Protein AF-0000000081625337 (afdb_homodimer)

Secondary structure (DSSP, 8-state):
--SSEEEEEETTSPPPTTBPEEEE-TTS-EEEEEEEEETTEEEEEEEEGGGTEEEEEETTEEEEESEEEEEESS-EEEEEEETT---TTBPEEEE-TTS-EEEEEEEEETTEEEEEEEEGGGTEEEEEETTEEEEESEEEEEEE-/--SSEEEEEETTSPPPTTBPEEEE-TTS-EEEEEEEEETTEEEEEEEEGGGTEEEEEETTEEEEESEEEEEESS-EEEEEEETT---TTBPEEEE-TTS-EEEEEEEEETTEEEEEEEEGGGTEEEEEETTEEEEESEEEEEEE-

Solvent-accessible surface area (backbone atoms only — not comparable to full-atom values): 14667 Å² total; per-residue (Å²): 125,73,85,56,47,75,44,80,46,45,50,77,52,85,76,66,90,53,48,41,75,55,38,28,38,69,87,63,47,59,23,29,38,24,24,30,75,54,95,70,22,35,34,17,16,31,28,26,69,92,71,40,33,26,37,28,53,56,95,62,24,40,43,83,36,51,57,36,28,35,37,26,65,71,58,69,40,76,40,84,39,46,56,28,57,73,67,94,52,44,46,77,33,30,27,42,69,88,65,50,69,22,26,35,23,31,45,79,55,91,64,20,31,44,36,15,30,26,35,46,93,77,29,22,33,35,27,44,54,94,66,23,41,47,77,36,48,60,36,28,34,40,22,61,102,125,73,83,58,46,76,42,80,46,45,51,77,55,85,75,65,91,53,47,40,74,56,38,28,40,69,87,63,46,59,24,28,38,23,24,29,76,55,95,71,20,35,34,17,17,31,28,27,68,94,72,41,34,25,34,28,54,58,93,62,23,39,44,82,35,50,57,35,29,36,38,26,63,72,56,68,41,76,39,84,38,45,56,28,55,74,66,94,51,45,46,80,31,30,26,43,70,89,64,50,68,21,26,36,23,33,42,77,54,91,64,21,31,44,36,16,30,24,35,43,93,77,28,23,33,36,27,46,53,94,65,25,41,47,78,35,47,59,36,29,33,41,20,61,102

Sequence (290 aa):
MPAYRWIHRSAGLSIPETAVVGGRDIDGSTIYVGKAYHEGDILPAKVIPDKNVAYVCYNGEEHAKSDFEVLCQSEYVWEFCSNGSIPADAVAGGETRDGETLYIGRVLHNGSQTIGKVQPSHGCLYIPFDGEELSFKDYEVLAIRMPAYRWIHRSAGLSIPETAVVGGRDIDGSTIYVGKAYHEGDILPAKVIPDKNVAYVCYNGEEHAKSDFEVLCQSEYVWEFCSNGSIPADAVAGGETRDGETLYIGRVLHNGSQTIGKVQPSHGCLYIPFDGEELSFKDYEVLAIR

pLDDT: mean 96.22, std 6.84, range [40.38, 98.94]

Structure (mmCIF, N/CA/C/O backbone):
data_AF-0000000081625337-model_v1
#
loop_
_entity.id
_entity.type
_entity.pdbx_description
1 polymer Natterin-3-like
#
loop_
_atom_site.group_PDB
_atom_site.id
_atom_site.type_symbol
_atom_site.label_atom_id
_atom_site.label_alt_id
_atom_site.label_comp_id
_atom_site.label_asym_id
_atom_site.label_entity_id
_atom_site.label_seq_id
_atom_site.pdbx_PDB_ins_code
_atom_site.Cartn_x
_atom_site.Cartn_y
_atom_site.Cartn_z
_atom_site.occupancy
_atom_site.B_iso_or_equiv
_atom_site.auth_seq_id
_atom_site.auth_comp_id
_atom_site.auth_asym_id
_atom_site.auth_atom_id
_atom_site.pdbx_PDB_model_num
ATOM 1 N N . MET A 1 1 ? -15.75 -7.816 -23.031 1 40.38 1 MET A N 1
ATOM 2 C CA . MET A 1 1 ? -14.453 -8.445 -22.797 1 40.38 1 MET A CA 1
ATOM 3 C C . MET A 1 1 ? -13.719 -7.77 -21.656 1 40.38 1 MET A C 1
ATOM 5 O O . MET A 1 1 ? -13.875 -6.57 -21.422 1 40.38 1 MET A O 1
ATOM 9 N N . PRO A 1 2 ? -13.219 -8.539 -20.781 1 59.81 2 PRO A N 1
ATOM 10 C CA . PRO A 1 2 ? -12.57 -7.801 -19.688 1 59.81 2 PRO A CA 1
ATOM 11 C C . PRO A 1 2 ? -11.516 -6.812 -20.188 1 59.81 2 PRO A C 1
ATOM 13 O O . PRO A 1 2 ? -10.898 -7.039 -21.234 1 59.81 2 PRO A O 1
ATOM 16 N N . ALA A 1 3 ? -11.539 -5.719 -19.562 1 71.69 3 ALA A N 1
ATOM 17 C CA . ALA A 1 3 ? -10.641 -4.617 -19.906 1 71.69 3 ALA A CA 1
ATOM 18 C C . ALA A 1 3 ? -9.18 -5.012 -19.672 1 71.69 3 ALA A C 1
ATOM 20 O O . ALA A 1 3 ? -8.266 -4.266 -20.047 1 71.69 3 ALA A O 1
ATOM 21 N N . TYR A 1 4 ? -8.961 -6.438 -19.266 1 83.56 4 TYR A N 1
ATOM 22 C CA . TYR A 1 4 ? -7.59 -6.879 -19.047 1 83.56 4 TYR A CA 1
ATOM 23 C C . TYR A 1 4 ? -7.379 -8.289 -19.578 1 83.56 4 TYR A C 1
ATOM 25 O O . TYR A 1 4 ? -8.344 -9 -19.875 1 83.56 4 TYR A O 1
ATOM 33 N N . ARG A 1 5 ? -6.082 -8.617 -19.781 1 91.25 5 ARG A N 1
ATOM 34 C CA . ARG A 1 5 ? -5.738 -9.891 -20.422 1 91.25 5 ARG A CA 1
ATOM 35 C C . ARG A 1 5 ? -4.766 -10.68 -19.547 1 91.25 5 ARG A C 1
ATOM 37 O O . ARG A 1 5 ? -3.852 -10.109 -18.953 1 91.25 5 ARG A O 1
ATOM 44 N N . TRP A 1 6 ? -5.047 -12.016 -19.453 1 95.75 6 TRP A N 1
ATOM 45 C CA . TRP A 1 6 ? -4.137 -12.961 -18.812 1 95.75 6 TRP A CA 1
ATOM 46 C C . TRP A 1 6 ? -3.334 -13.727 -19.859 1 95.75 6 TRP A C 1
ATOM 48 O O . TRP A 1 6 ? -3.9 -14.258 -20.812 1 95.75 6 TRP A O 1
ATOM 58 N N . ILE A 1 7 ? -2.062 -13.797 -19.672 1 95.88 7 ILE A N 1
ATOM 59 C CA . ILE A 1 7 ? -1.188 -14.469 -20.625 1 95.88 7 ILE A CA 1
ATOM 60 C C . ILE A 1 7 ? -0.501 -15.656 -19.938 1 95.88 7 ILE A C 1
ATOM 62 O O . ILE A 1 7 ? 0.147 -15.492 -18.906 1 95.88 7 ILE A O 1
ATOM 66 N N . HIS A 1 8 ? -0.65 -16.781 -20.547 1 96.44 8 HIS A N 1
ATOM 67 C CA . HIS A 1 8 ? -0.013 -17.984 -20 1 96.44 8 HIS A CA 1
ATOM 68 C C . HIS A 1 8 ? 1.505 -17.906 -20.125 1 96.44 8 HIS A C 1
ATOM 70 O O . HIS A 1 8 ? 2.027 -17.469 -21.156 1 96.44 8 HIS A O 1
ATOM 76 N N . ARG A 1 9 ? 2.164 -18.328 -19.031 1 94.44 9 ARG A N 1
ATOM 77 C CA . ARG A 1 9 ? 3.621 -18.391 -19 1 94.44 9 ARG A CA 1
ATOM 78 C C . ARG A 1 9 ? 4.094 -19.594 -18.188 1 94.44 9 ARG A C 1
ATOM 80 O O . ARG A 1 9 ? 3.346 -20.109 -17.359 1 94.44 9 ARG A O 1
ATOM 87 N N . SER A 1 10 ? 5.289 -19.938 -18.531 1 94.44 10 SER A N 1
ATOM 88 C CA . SER A 1 10 ? 5.98 -20.938 -17.719 1 94.44 10 SER A CA 1
ATOM 89 C C . SER A 1 10 ? 7.25 -20.359 -17.094 1 94.44 10 SER A C 1
ATOM 91 O O . SER A 1 10 ? 7.871 -19.469 -17.656 1 94.44 10 SER A O 1
ATOM 93 N N . ALA A 1 11 ? 7.605 -21.031 -15.953 1 91.31 11 ALA A N 1
ATOM 94 C CA . ALA A 1 11 ? 8.836 -20.594 -15.289 1 91.31 11 ALA A CA 1
ATOM 95 C C . ALA A 1 11 ? 10.023 -20.656 -16.234 1 91.31 11 ALA A C 1
ATOM 97 O O . ALA A 1 11 ? 10.156 -21.609 -17.016 1 91.31 11 ALA A O 1
ATOM 98 N N . GLY A 1 12 ? 10.852 -19.641 -16.219 1 90.31 12 GLY A N 1
ATOM 99 C CA . GLY A 1 12 ? 12.031 -19.609 -17.062 1 90.31 12 GLY A CA 1
ATOM 100 C C . GLY A 1 12 ? 11.836 -18.797 -18.328 1 90.31 12 GLY A C 1
ATOM 101 O O . GLY A 1 12 ? 12.805 -18.422 -18.984 1 90.31 12 GLY A O 1
ATOM 102 N N . LEU A 1 13 ? 10.625 -18.641 -18.672 1 91.88 13 LEU A N 1
ATOM 103 C CA . LEU A 1 13 ? 10.352 -17.812 -19.828 1 91.88 13 LEU A CA 1
ATOM 104 C C . LEU A 1 13 ? 10.234 -16.344 -19.453 1 91.88 13 LEU A C 1
ATOM 106 O O . LEU A 1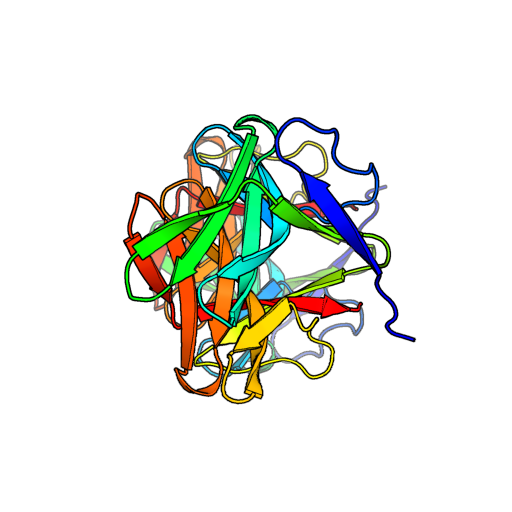 13 ? 9.898 -16.031 -18.297 1 91.88 13 LEU A O 1
ATOM 110 N N . SER A 1 14 ? 10.453 -15.57 -20.406 1 94.25 14 SER A N 1
ATOM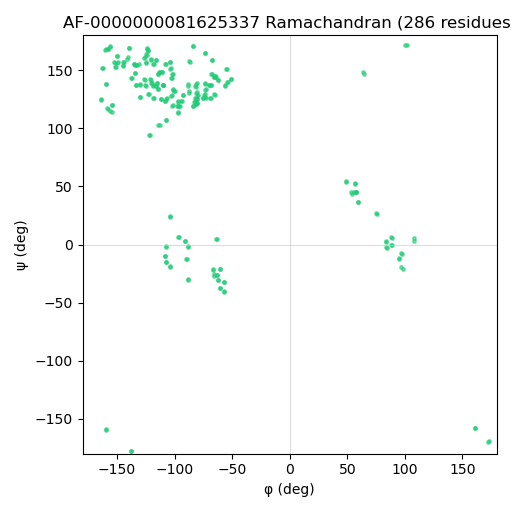 111 C CA . SER A 1 14 ? 10.391 -14.133 -20.172 1 94.25 14 SER A CA 1
ATOM 112 C C . SER A 1 14 ? 8.969 -13.68 -19.859 1 94.25 14 SER A C 1
ATOM 114 O O . SER A 1 14 ? 8.008 -14.234 -20.391 1 94.25 14 SER A O 1
ATOM 116 N N . ILE A 1 15 ? 8.883 -12.695 -19.031 1 96.12 15 ILE A N 1
ATOM 117 C CA . ILE A 1 15 ? 7.609 -12.062 -18.703 1 96.12 15 ILE A CA 1
ATOM 118 C C . ILE A 1 15 ? 7.32 -10.938 -19.703 1 96.12 15 ILE A C 1
ATOM 120 O O . ILE A 1 15 ? 8.211 -10.164 -20.047 1 96.12 15 ILE A O 1
ATOM 124 N N . PRO A 1 16 ? 6.047 -10.836 -20.156 1 95.12 16 PRO A N 1
ATOM 125 C CA . PRO A 1 16 ? 5.715 -9.734 -21.062 1 95.12 16 PRO A CA 1
ATOM 126 C C . PRO A 1 16 ? 6.066 -8.367 -20.469 1 95.12 16 PRO A C 1
ATOM 128 O O . PRO A 1 16 ? 5.926 -8.156 -19.266 1 95.12 16 PRO A O 1
ATOM 131 N N . GLU A 1 17 ? 6.367 -7.422 -21.328 1 93.38 17 GLU A N 1
ATOM 132 C CA . GLU A 1 17 ? 6.727 -6.074 -20.891 1 93.38 17 GLU A CA 1
ATOM 133 C C . GLU A 1 17 ? 5.543 -5.367 -20.25 1 93.38 17 GLU A C 1
ATOM 135 O O . GLU A 1 17 ? 5.723 -4.461 -19.422 1 93.38 17 GLU A O 1
ATOM 140 N N . THR A 1 18 ? 4.336 -5.832 -20.547 1 94.25 18 THR A N 1
ATOM 141 C CA . THR A 1 18 ? 3.133 -5.16 -20.078 1 94.25 18 THR A CA 1
ATOM 142 C C . THR A 1 18 ? 2.607 -5.824 -18.812 1 94.25 18 THR A C 1
ATOM 144 O O . THR A 1 18 ? 1.517 -5.5 -18.328 1 94.25 18 THR A O 1
ATOM 147 N N . ALA A 1 19 ? 3.332 -6.754 -18.266 1 96.81 19 ALA A N 1
ATOM 148 C CA . ALA A 1 19 ? 2.891 -7.449 -17.062 1 96.81 19 ALA A CA 1
ATOM 149 C C . ALA A 1 19 ? 2.746 -6.484 -15.891 1 96.81 19 ALA A C 1
ATOM 151 O O . ALA A 1 19 ? 3.572 -5.586 -15.711 1 96.81 19 ALA A O 1
ATOM 152 N N . VAL A 1 20 ? 1.764 -6.668 -15.086 1 96.81 20 VAL A N 1
ATOM 153 C CA . VAL A 1 20 ? 1.447 -5.785 -13.969 1 96.81 20 VAL A CA 1
ATOM 154 C C . VAL A 1 20 ? 2.352 -6.109 -12.781 1 96.81 20 VAL A C 1
ATOM 156 O O . VAL A 1 20 ? 2.396 -7.254 -12.32 1 96.81 20 VAL A O 1
ATOM 159 N N . VAL A 1 21 ? 3.051 -5.078 -12.297 1 96.94 21 VAL A N 1
ATOM 160 C CA . VAL A 1 21 ? 3.885 -5.215 -11.109 1 96.94 21 VAL A CA 1
ATOM 161 C C . VAL A 1 21 ? 3.018 -5.129 -9.859 1 96.94 21 VAL A C 1
ATOM 163 O O . VAL A 1 21 ? 2.201 -4.215 -9.719 1 96.94 21 VAL A O 1
ATOM 166 N N . GLY A 1 22 ? 3.205 -6.102 -8.938 1 98.06 22 GLY A N 1
ATOM 167 C CA . GLY A 1 22 ? 2.426 -6.125 -7.711 1 98.06 22 GLY A CA 1
ATOM 168 C C . GLY A 1 22 ? 3.23 -5.734 -6.488 1 98.06 22 GLY A C 1
ATOM 169 O O . GLY A 1 22 ? 2.664 -5.449 -5.43 1 98.06 22 GLY A O 1
ATOM 170 N N . GLY A 1 23 ? 4.508 -5.73 -6.59 1 98 23 GLY A N 1
ATOM 171 C CA . GLY A 1 23 ? 5.355 -5.398 -5.457 1 98 23 GLY A CA 1
ATOM 172 C C . GLY A 1 23 ? 6.785 -5.875 -5.621 1 98 23 GLY A C 1
ATOM 173 O O . GLY A 1 23 ? 7.27 -6.035 -6.742 1 98 23 GLY A O 1
ATOM 174 N N . ARG A 1 24 ? 7.492 -6.027 -4.48 1 98.25 24 ARG A N 1
ATOM 175 C CA . ARG A 1 24 ? 8.883 -6.457 -4.414 1 98.25 24 ARG A CA 1
ATOM 176 C C . ARG A 1 24 ? 9.102 -7.457 -3.285 1 98.25 24 ARG A C 1
ATOM 178 O O . ARG A 1 24 ? 8.516 -7.32 -2.209 1 98.25 24 ARG A O 1
ATOM 185 N N . ASP A 1 25 ? 9.93 -8.375 -3.551 1 98 25 ASP A N 1
ATOM 186 C CA . ASP A 1 25 ? 10.305 -9.367 -2.541 1 98 25 ASP A CA 1
ATOM 187 C C . ASP A 1 25 ? 11.422 -8.844 -1.646 1 98 25 ASP A C 1
ATOM 189 O O . ASP A 1 25 ? 11.992 -7.777 -1.911 1 98 25 ASP A O 1
ATOM 193 N N . ILE A 1 26 ? 11.688 -9.578 -0.607 1 96.56 26 ILE A N 1
ATOM 194 C CA . ILE A 1 26 ? 12.656 -9.203 0.421 1 96.56 26 ILE A CA 1
ATOM 195 C C . ILE A 1 26 ? 14.016 -8.961 -0.216 1 96.56 26 ILE A C 1
ATOM 197 O O . ILE A 1 26 ? 14.758 -8.062 0.198 1 96.56 26 ILE A O 1
ATOM 201 N N . ASP A 1 27 ? 14.344 -9.688 -1.286 1 96.44 27 ASP A N 1
ATOM 202 C CA . ASP A 1 27 ? 15.664 -9.586 -1.902 1 96.44 27 ASP A CA 1
ATOM 203 C C . ASP A 1 27 ? 15.672 -8.531 -3.008 1 96.44 27 ASP A C 1
ATOM 205 O O . ASP A 1 27 ? 16.656 -8.398 -3.742 1 96.44 27 ASP A O 1
ATOM 209 N N . GLY A 1 28 ? 14.594 -7.895 -3.164 1 96.12 28 GLY A N 1
ATOM 210 C CA . GLY A 1 28 ? 14.523 -6.824 -4.141 1 96.12 28 GLY A CA 1
ATOM 211 C C . GLY A 1 28 ? 13.922 -7.262 -5.465 1 96.12 28 GLY A C 1
ATOM 212 O O . GLY A 1 28 ? 13.625 -6.43 -6.324 1 96.12 28 GLY A O 1
ATOM 213 N N . SER A 1 29 ? 13.68 -8.562 -5.652 1 97.94 29 SER A N 1
ATOM 214 C CA . SER A 1 29 ? 13.109 -9.047 -6.902 1 97.94 29 SER A CA 1
ATOM 215 C C . SER A 1 29 ? 11.695 -8.516 -7.105 1 97.94 29 SER A C 1
ATOM 217 O O . SER A 1 29 ? 10.922 -8.406 -6.152 1 97.94 29 SER A O 1
ATOM 219 N N . THR A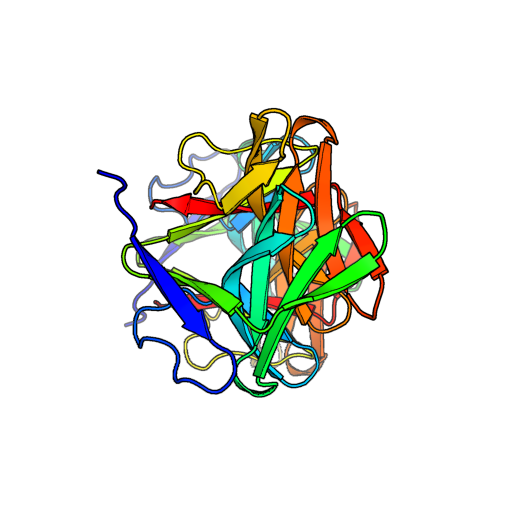 1 30 ? 11.406 -8.242 -8.352 1 97.69 30 THR A N 1
ATOM 220 C CA . THR A 1 30 ? 10.07 -7.762 -8.68 1 97.69 30 THR A CA 1
ATOM 221 C C . THR A 1 30 ? 9.047 -8.898 -8.594 1 97.69 30 THR A C 1
ATOM 223 O O . THR A 1 30 ? 9.312 -10.016 -9.031 1 97.69 30 THR A O 1
ATOM 226 N N . ILE A 1 31 ? 7.922 -8.578 -8.055 1 98.5 31 ILE A N 1
ATOM 227 C CA . ILE A 1 31 ? 6.793 -9.5 -8.016 1 98.5 31 ILE A CA 1
ATOM 228 C C . ILE A 1 31 ? 5.723 -9.047 -9 1 98.5 31 ILE A C 1
ATOM 230 O O . ILE A 1 31 ? 5.266 -7.902 -8.953 1 98.5 31 ILE A O 1
ATOM 234 N N . TYR A 1 32 ? 5.352 -9.922 -9.852 1 98.44 32 TYR A N 1
ATOM 235 C CA . TYR A 1 32 ? 4.281 -9.648 -10.805 1 98.44 32 TYR A CA 1
ATOM 236 C C . TYR A 1 32 ? 2.988 -10.344 -10.398 1 98.44 32 TYR A C 1
ATOM 238 O O . TYR A 1 32 ? 3.018 -11.359 -9.695 1 98.44 32 TYR A O 1
ATOM 246 N N . VAL A 1 33 ? 1.879 -9.805 -10.883 1 98.62 33 VAL A N 1
ATOM 247 C CA . VAL A 1 33 ? 0.556 -10.352 -10.602 1 98.62 33 VAL A CA 1
ATOM 248 C C . VAL A 1 33 ? 0.277 -11.531 -11.531 1 98.62 33 VAL A C 1
ATOM 250 O O . VAL A 1 33 ? 0.269 -11.383 -12.758 1 98.62 33 VAL A O 1
ATOM 253 N N . GLY A 1 34 ? 0.034 -12.656 -10.914 1 98.69 34 GLY A N 1
ATOM 254 C CA . GLY A 1 34 ? -0.311 -13.844 -11.688 1 98.69 34 GLY A CA 1
ATOM 255 C C . GLY A 1 34 ? -1.438 -14.648 -11.078 1 98.69 34 GLY A C 1
ATOM 256 O O . GLY A 1 34 ? -2.031 -14.234 -10.078 1 98.69 34 GLY A O 1
ATOM 257 N N . LYS A 1 35 ? -1.751 -15.727 -11.688 1 98.75 35 LYS A N 1
ATOM 258 C CA . LYS A 1 35 ? -2.637 -16.766 -11.156 1 98.75 35 LYS A CA 1
ATOM 259 C C . LYS A 1 35 ? -2.184 -18.156 -11.594 1 98.75 35 LYS A C 1
ATOM 261 O O . LYS A 1 35 ? -1.498 -18.297 -12.609 1 98.75 35 LYS A O 1
ATOM 266 N N . ALA A 1 36 ? -2.516 -19.094 -10.828 1 98.88 36 ALA A N 1
ATOM 267 C CA . ALA A 1 36 ? -2.104 -20.453 -11.117 1 98.88 36 ALA A CA 1
ATOM 268 C C . ALA A 1 36 ? -3.094 -21.469 -10.547 1 98.88 36 ALA A C 1
ATOM 270 O O . ALA A 1 36 ? -3.818 -21.156 -9.594 1 98.88 36 ALA A O 1
ATOM 271 N N . TYR A 1 37 ? -3.039 -22.578 -11.172 1 98.69 37 TYR A N 1
ATOM 272 C CA . TYR A 1 37 ? -3.885 -23.688 -10.766 1 98.69 37 TYR A CA 1
ATOM 273 C C . TYR A 1 37 ? -3.285 -24.422 -9.57 1 98.69 37 TYR A C 1
ATOM 275 O O . TYR A 1 37 ? -2.074 -24.641 -9.508 1 98.69 37 TYR A O 1
ATOM 283 N N . HIS A 1 38 ? -4.18 -24.797 -8.602 1 98.81 38 HIS A N 1
ATOM 284 C CA . HIS A 1 38 ? -3.766 -25.672 -7.504 1 98.81 38 HIS A CA 1
ATOM 285 C C . HIS A 1 38 ? -4.953 -26.422 -6.918 1 98.81 38 HIS A C 1
ATOM 287 O O . HIS A 1 38 ? -5.898 -25.812 -6.414 1 98.81 38 HIS A O 1
ATOM 293 N N . GLU A 1 39 ? -4.969 -27.672 -7.039 1 98.25 39 GLU A N 1
ATOM 294 C CA . GLU A 1 39 ? -5.922 -28.562 -6.402 1 98.25 39 GLU A CA 1
ATOM 295 C C . GLU A 1 39 ? -7.359 -28.156 -6.703 1 98.25 39 GLU A C 1
ATOM 297 O O . GLU A 1 39 ? -8.195 -28.078 -5.797 1 98.25 39 GLU A O 1
ATOM 302 N N . GLY A 1 40 ? -7.648 -27.828 -7.922 1 98.25 40 GLY A N 1
ATOM 303 C CA . GLY A 1 40 ? -9.008 -27.547 -8.359 1 98.25 40 GLY A CA 1
ATOM 304 C C . GLY A 1 40 ? -9.344 -26.062 -8.336 1 98.25 40 GLY A C 1
ATOM 305 O O . GLY A 1 40 ? -10.383 -25.641 -8.859 1 98.25 40 GLY A O 1
ATOM 306 N N . ASP A 1 41 ? -8.492 -25.312 -7.711 1 98.75 41 ASP A N 1
ATOM 307 C CA . ASP A 1 41 ? -8.711 -23.875 -7.645 1 98.75 41 ASP A CA 1
ATOM 308 C C . ASP A 1 41 ? -7.805 -23.141 -8.625 1 98.75 41 ASP A C 1
ATOM 310 O O . ASP A 1 41 ? -6.758 -23.656 -9.023 1 98.75 41 ASP A O 1
ATOM 314 N N . ILE A 1 42 ? -8.25 -22.031 -9.07 1 98.81 42 ILE A N 1
ATOM 315 C CA . ILE A 1 42 ? -7.391 -21.031 -9.664 1 98.81 42 ILE A CA 1
ATOM 316 C C . ILE A 1 42 ? -7.125 -19.906 -8.656 1 98.81 42 ILE A C 1
ATOM 318 O O . ILE A 1 42 ? -8.062 -19.297 -8.141 1 98.81 42 ILE A O 1
ATOM 322 N N . LEU A 1 43 ? -5.832 -19.75 -8.352 1 98.94 43 LEU A N 1
ATOM 323 C CA . LEU A 1 43 ? -5.473 -18.875 -7.242 1 98.94 43 LEU A CA 1
ATOM 324 C C . LEU A 1 43 ? -4.59 -17.719 -7.719 1 98.94 43 LEU A C 1
ATOM 326 O O . LEU A 1 43 ? -3.701 -17.922 -8.547 1 98.94 43 LEU A O 1
ATOM 330 N N . PRO A 1 44 ? -4.848 -16.516 -7.199 1 98.88 44 PRO A N 1
ATOM 331 C CA . PRO A 1 44 ? -3.818 -15.484 -7.379 1 98.88 44 PRO A CA 1
ATOM 332 C C . PRO A 1 44 ? -2.43 -15.961 -6.953 1 98.88 44 PRO A C 1
ATOM 334 O O . PRO A 1 44 ? -2.297 -16.672 -5.957 1 98.88 44 PRO A O 1
ATOM 337 N N . ALA A 1 45 ? -1.46 -15.531 -7.711 1 98.81 45 ALA A N 1
ATOM 338 C CA . ALA A 1 45 ? -0.083 -15.969 -7.496 1 98.81 45 ALA A CA 1
ATOM 339 C C . ALA A 1 45 ? 0.88 -14.789 -7.52 1 98.81 45 ALA A C 1
ATOM 341 O O . ALA A 1 45 ? 0.711 -13.859 -8.312 1 98.81 45 ALA A O 1
ATOM 342 N N . LYS A 1 46 ? 1.852 -14.758 -6.598 1 98.62 46 LYS A N 1
ATOM 343 C CA . LYS A 1 46 ? 2.965 -13.852 -6.84 1 98.62 46 LYS A CA 1
ATOM 344 C C . LYS A 1 46 ? 4.016 -14.492 -7.742 1 98.62 46 LYS A C 1
ATOM 346 O O . LYS A 1 46 ? 4.57 -15.539 -7.41 1 98.62 46 LYS A O 1
ATOM 351 N N . VAL A 1 47 ? 4.246 -13.883 -8.883 1 98.5 47 VAL A N 1
ATOM 352 C CA . VAL A 1 47 ? 5.191 -14.375 -9.883 1 98.5 47 VAL A CA 1
ATOM 353 C C . VAL A 1 47 ? 6.527 -13.656 -9.734 1 98.5 47 VAL A C 1
ATOM 355 O O . VAL A 1 47 ? 6.582 -12.422 -9.742 1 98.5 47 VAL A O 1
ATOM 358 N N . ILE A 1 48 ? 7.582 -14.461 -9.531 1 98.38 48 ILE A N 1
ATOM 359 C CA . ILE A 1 48 ? 8.922 -13.906 -9.359 1 98.38 48 ILE A CA 1
ATOM 360 C C . ILE A 1 48 ? 9.852 -14.477 -10.43 1 98.38 48 ILE A C 1
ATOM 362 O O . ILE A 1 48 ? 10.508 -15.5 -10.211 1 98.38 48 ILE A O 1
ATOM 366 N N . PRO A 1 49 ? 9.969 -13.758 -11.477 1 97.69 49 PRO A N 1
ATOM 367 C CA . PRO A 1 49 ? 10.758 -14.281 -12.602 1 97.69 49 PRO A CA 1
ATOM 368 C C . PRO A 1 49 ? 12.211 -14.547 -12.227 1 97.69 49 PRO A C 1
ATOM 370 O O . PRO A 1 49 ? 12.797 -15.547 -12.664 1 97.69 49 PRO A O 1
ATOM 373 N N . ASP A 1 50 ? 12.789 -13.727 -11.414 1 97.12 50 ASP A N 1
ATOM 374 C CA . ASP A 1 50 ? 14.188 -13.883 -11.016 1 97.12 50 ASP A CA 1
ATOM 375 C C . ASP A 1 50 ? 14.406 -15.219 -10.312 1 97.12 50 ASP A C 1
ATOM 377 O O . ASP A 1 50 ? 15.539 -15.711 -10.234 1 97.12 50 ASP A O 1
ATOM 381 N N . LYS A 1 51 ? 13.367 -15.797 -9.797 1 96.62 51 LYS A N 1
ATOM 382 C CA . LYS A 1 51 ? 13.445 -17.078 -9.094 1 96.62 51 LYS A CA 1
ATOM 383 C C . LYS A 1 51 ? 12.844 -18.203 -9.922 1 96.62 51 LYS A C 1
ATOM 385 O O . LYS A 1 51 ? 12.742 -19.344 -9.453 1 96.62 51 LYS A O 1
ATOM 390 N N . ASN A 1 52 ? 12.359 -17.875 -11.016 1 96.44 52 ASN A N 1
ATOM 391 C CA . ASN A 1 52 ? 11.734 -18.844 -11.914 1 96.44 52 ASN A CA 1
ATOM 392 C C . ASN A 1 52 ? 10.602 -19.594 -11.227 1 96.44 52 ASN A C 1
ATOM 394 O O . ASN A 1 52 ? 10.555 -20.828 -11.266 1 96.44 52 ASN A O 1
ATOM 398 N N . VAL A 1 53 ? 9.703 -18.797 -10.656 1 97.81 53 VAL A N 1
ATOM 399 C CA . VAL A 1 53 ? 8.656 -19.484 -9.898 1 97.81 53 VAL A CA 1
ATOM 400 C C . VAL A 1 53 ? 7.48 -18.547 -9.672 1 97.81 53 VAL A C 1
ATOM 402 O O . VAL A 1 53 ? 7.648 -17.312 -9.664 1 97.81 53 VAL A O 1
ATOM 405 N N . ALA A 1 54 ? 6.316 -19.094 -9.547 1 98.56 54 ALA A N 1
ATOM 406 C CA . ALA A 1 54 ? 5.164 -18.438 -8.93 1 98.56 54 ALA A CA 1
ATOM 407 C C . ALA A 1 54 ? 4.754 -19.141 -7.641 1 98.56 54 ALA A C 1
ATOM 409 O O . ALA A 1 54 ? 4.867 -20.359 -7.535 1 98.56 54 ALA A O 1
ATOM 410 N N . TYR A 1 55 ? 4.27 -18.375 -6.68 1 98.81 55 TYR A N 1
ATOM 411 C CA . TYR A 1 55 ? 3.787 -18.953 -5.434 1 98.81 55 TYR A CA 1
ATOM 412 C C . TYR A 1 55 ? 2.307 -18.656 -5.227 1 98.81 55 TYR A C 1
ATOM 414 O O . TYR A 1 55 ? 1.861 -17.531 -5.438 1 98.81 55 TYR A O 1
ATOM 422 N N . VAL A 1 56 ? 1.584 -19.641 -4.805 1 98.81 56 VAL A N 1
ATOM 423 C CA . VAL A 1 56 ? 0.209 -19.469 -4.348 1 98.81 56 VAL A CA 1
ATOM 424 C C . VAL A 1 56 ? 0.084 -19.922 -2.896 1 98.81 56 VAL A C 1
ATOM 426 O O . VAL A 1 56 ? 0.926 -20.688 -2.404 1 98.81 56 VAL A O 1
ATOM 429 N N . CYS A 1 57 ? -0.944 -19.453 -2.234 1 98.19 57 CYS A N 1
ATOM 430 C CA . CYS A 1 57 ? -1.23 -19.922 -0.884 1 98.19 57 CYS A CA 1
ATOM 431 C C . CYS A 1 57 ? -2.494 -20.781 -0.861 1 98.19 57 CYS A C 1
ATOM 433 O O . CYS A 1 57 ? -3.49 -20.438 -1.501 1 98.19 57 CYS A O 1
ATOM 435 N N . TYR A 1 58 ? -2.434 -21.828 -0.163 1 98.25 58 TYR A N 1
ATOM 436 C CA . TYR A 1 58 ? -3.51 -22.812 -0.093 1 98.25 58 TYR A CA 1
ATOM 437 C C . TYR A 1 58 ? -3.33 -23.734 1.108 1 98.25 58 TYR A C 1
ATOM 439 O O . TYR A 1 58 ? -2.25 -24.281 1.313 1 98.25 58 TYR A O 1
ATOM 447 N N . ASN A 1 59 ? -4.375 -23.766 1.892 1 97.62 59 ASN A N 1
ATOM 448 C CA . ASN A 1 59 ? -4.418 -24.688 3.023 1 97.62 59 ASN A CA 1
ATOM 449 C C . ASN A 1 59 ? -3.238 -24.469 3.967 1 97.62 59 ASN A C 1
ATOM 451 O O . ASN A 1 59 ? -2.574 -25.422 4.367 1 97.62 59 ASN A O 1
ATOM 455 N N . GLY A 1 60 ? -2.963 -23.281 4.262 1 98 60 GLY A N 1
ATOM 456 C CA . GLY A 1 60 ? -2.012 -22.922 5.301 1 98 60 GLY A CA 1
ATOM 457 C C . GLY A 1 60 ? -0.573 -22.922 4.816 1 98 60 GLY A C 1
ATOM 458 O O . GLY A 1 60 ? 0.346 -22.641 5.59 1 98 60 GLY A O 1
ATOM 459 N N . GLU A 1 61 ? -0.373 -23.219 3.459 1 98.19 61 GLU A N 1
ATOM 460 C CA . GLU A 1 61 ? 0.992 -23.359 2.965 1 98.19 61 GLU A CA 1
ATOM 461 C C . GLU A 1 61 ? 1.208 -22.547 1.692 1 98.19 61 GLU A C 1
ATOM 463 O O . GLU A 1 61 ? 0.251 -22.219 0.989 1 98.19 61 GLU A O 1
ATOM 468 N N . GLU A 1 62 ? 2.391 -22.219 1.485 1 98.06 62 GLU A N 1
ATOM 469 C CA . GLU A 1 62 ? 2.85 -21.672 0.216 1 98.06 62 GLU A CA 1
ATOM 470 C C . GLU A 1 62 ? 3.246 -22.781 -0.759 1 98.06 62 GLU A C 1
ATOM 472 O O . GLU A 1 62 ? 4 -23.688 -0.404 1 98.06 62 GLU A O 1
ATOM 477 N N . HIS A 1 63 ? 2.756 -22.719 -2.059 1 98.56 63 HIS A N 1
ATOM 478 C CA . HIS A 1 63 ? 3.025 -23.734 -3.078 1 98.56 63 HIS A CA 1
ATOM 479 C C . HIS A 1 63 ? 3.678 -23.109 -4.309 1 98.56 63 HIS A C 1
ATOM 481 O O . HIS A 1 63 ? 3.148 -22.156 -4.879 1 98.56 63 HIS A O 1
ATOM 487 N N . ALA A 1 64 ? 4.73 -23.703 -4.695 1 98.56 64 ALA A N 1
ATOM 488 C CA . ALA A 1 64 ? 5.434 -23.266 -5.895 1 98.56 64 ALA A CA 1
ATOM 489 C C . ALA A 1 64 ? 4.781 -23.812 -7.156 1 98.56 64 ALA A C 1
ATOM 491 O O . ALA A 1 64 ? 4.387 -24.984 -7.191 1 98.56 64 ALA A O 1
ATOM 492 N N . LYS A 1 65 ? 4.629 -22.938 -8.164 1 98.62 65 LYS A N 1
ATOM 493 C CA . LYS A 1 65 ? 4.07 -23.297 -9.469 1 98.62 65 LYS A CA 1
ATOM 494 C C . LYS A 1 65 ? 5.02 -22.906 -10.594 1 98.62 65 LYS A C 1
ATOM 496 O O . LYS A 1 65 ? 5.637 -21.828 -10.555 1 98.62 65 LYS A O 1
ATOM 501 N N . SER A 1 66 ? 5.125 -23.734 -11.617 1 98.12 66 SER A N 1
ATOM 502 C CA . SER A 1 66 ? 5.957 -23.438 -12.773 1 98.12 66 SER A CA 1
ATOM 503 C C . SER A 1 66 ? 5.113 -23 -13.969 1 98.12 66 SER A C 1
ATOM 505 O O . SER A 1 66 ? 5.641 -22.469 -14.953 1 98.12 66 SER A O 1
ATOM 507 N N . ASP A 1 67 ? 3.891 -23.312 -13.898 1 98.12 67 ASP A N 1
ATOM 508 C CA . ASP A 1 67 ? 2.93 -22.875 -14.906 1 98.12 67 ASP A CA 1
ATOM 509 C C . ASP A 1 67 ? 1.937 -21.875 -14.32 1 98.12 67 ASP A C 1
ATOM 511 O O . ASP A 1 67 ? 1.322 -22.141 -13.281 1 98.12 67 ASP A O 1
ATOM 515 N N . PHE A 1 68 ? 1.837 -20.781 -14.898 1 98.62 68 PHE A N 1
ATOM 516 C CA . PHE A 1 68 ? 0.996 -19.703 -14.391 1 98.62 68 PHE A CA 1
ATOM 517 C C . PHE A 1 68 ? 0.591 -18.75 -15.516 1 98.62 68 PHE A C 1
ATOM 519 O O . PHE A 1 68 ? 0.996 -18.938 -16.656 1 98.62 68 PHE A O 1
ATOM 526 N N . GLU A 1 69 ? -0.293 -17.891 -15.234 1 98.31 69 GLU A N 1
ATOM 527 C CA . GLU A 1 69 ? -0.617 -16.75 -16.078 1 98.31 69 GLU A CA 1
ATOM 528 C C . GLU A 1 69 ? -0.223 -15.43 -15.422 1 98.31 69 GLU A C 1
ATOM 530 O O . GLU A 1 69 ? -0.216 -15.328 -14.188 1 98.31 69 GLU A O 1
ATOM 535 N N . VAL A 1 70 ? 0.144 -14.453 -16.25 1 98.06 70 VAL A N 1
ATOM 536 C CA . VAL A 1 70 ? 0.441 -13.117 -15.742 1 98.06 70 VAL A CA 1
ATOM 537 C C . VAL A 1 70 ? -0.576 -12.117 -16.281 1 98.06 70 VAL A C 1
ATOM 539 O O . VAL A 1 70 ? -0.99 -12.211 -17.438 1 98.06 70 VAL A O 1
ATOM 542 N N . LEU A 1 71 ? -1.013 -11.227 -15.445 1 97.75 71 LEU A N 1
ATOM 543 C CA . LEU A 1 71 ? -1.922 -10.156 -15.844 1 97.75 71 LEU A CA 1
ATOM 544 C C . LEU A 1 71 ? -1.188 -9.094 -16.656 1 97.75 71 LEU A C 1
ATOM 546 O O . LEU A 1 71 ? -0.102 -8.656 -16.266 1 97.75 71 LEU A O 1
ATOM 550 N N . CYS A 1 72 ? -1.732 -8.766 -17.781 1 95.25 72 CYS A N 1
ATOM 551 C CA . CYS A 1 72 ? -1.126 -7.742 -18.625 1 95.25 72 CYS A CA 1
ATOM 552 C C . CYS A 1 72 ? -2.133 -6.652 -18.969 1 95.25 72 CYS A C 1
ATOM 554 O O . CYS A 1 72 ? -3.342 -6.891 -18.969 1 95.25 72 CYS A O 1
ATOM 556 N N . GLN A 1 73 ? -1.626 -5.504 -19.375 1 75.56 73 GLN A N 1
ATOM 557 C CA . GLN A 1 73 ? -2.352 -4.438 -20.062 1 75.56 73 GLN A CA 1
ATOM 558 C C . GLN A 1 73 ? -3.436 -3.848 -19.172 1 75.56 73 GLN A C 1
ATOM 560 O O . GLN A 1 73 ? -3.785 -4.434 -18.141 1 75.56 73 GLN A O 1
ATOM 565 N N . SER A 1 74 ? -3.695 -2.547 -19.312 1 76.25 74 SER A N 1
ATOM 566 C CA . SER A 1 74 ? -4.688 -1.638 -18.75 1 76.25 74 SER A CA 1
ATOM 567 C C . SER A 1 74 ? -4.094 -0.788 -17.625 1 76.25 74 SER A C 1
ATOM 569 O O . SER A 1 74 ? -2.879 -0.799 -17.422 1 76.25 74 SER A O 1
ATOM 571 N N . GLU A 1 75 ? -4.812 0.097 -17.219 1 87.62 75 GLU A N 1
ATOM 572 C CA . GLU A 1 75 ? -4.48 0.946 -16.078 1 87.62 75 GLU A CA 1
ATOM 573 C C . GLU A 1 75 ? -5.148 0.44 -14.805 1 87.62 75 GLU A C 1
ATOM 575 O O . GLU A 1 75 ? -6.367 0.246 -14.773 1 87.62 75 GLU A O 1
ATOM 580 N N . TYR A 1 76 ? -4.312 0.101 -13.836 1 93.88 76 TYR A N 1
ATOM 581 C CA . TYR A 1 76 ? -4.805 -0.447 -12.578 1 93.88 76 TYR A CA 1
ATOM 582 C C . TYR A 1 76 ? -4.488 0.487 -11.414 1 93.88 76 TYR A C 1
ATOM 584 O O . TYR A 1 76 ? -3.648 1.382 -11.539 1 93.88 76 TYR A O 1
ATOM 592 N N . VAL A 1 77 ? -5.246 0.304 -10.367 1 94.12 77 VAL A N 1
ATOM 593 C CA . VAL A 1 77 ? -4.988 0.98 -9.102 1 94.12 77 VAL A CA 1
ATOM 594 C C . VAL A 1 77 ? -5.102 -0.018 -7.953 1 94.12 77 VAL A C 1
ATOM 596 O O . VAL A 1 77 ? -5.801 -1.025 -8.062 1 94.12 77 VAL A O 1
ATOM 599 N N . TRP A 1 78 ? -4.359 0.17 -6.949 1 97.19 78 TRP A N 1
ATOM 600 C CA . TRP A 1 78 ? -4.508 -0.559 -5.695 1 97.19 78 TRP A CA 1
ATOM 601 C C . TRP A 1 78 ? -5.371 0.223 -4.711 1 97.19 78 TRP A C 1
ATOM 603 O O . TRP A 1 78 ? -5.07 1.374 -4.387 1 97.19 78 TRP A O 1
ATOM 613 N N . GLU A 1 79 ? -6.441 -0.366 -4.238 1 97.38 79 GLU A N 1
ATOM 614 C CA . GLU A 1 79 ? -7.379 0.305 -3.344 1 97.38 79 GLU A CA 1
ATOM 615 C C . GLU A 1 79 ? -7.379 -0.34 -1.96 1 97.38 79 GLU A C 1
ATOM 617 O O . GLU A 1 79 ? -7.453 -1.565 -1.841 1 97.38 79 GLU A O 1
ATOM 622 N N . PHE A 1 80 ? -7.32 0.534 -0.951 1 98.12 80 PHE A N 1
ATOM 623 C CA . PHE A 1 80 ? -7.387 0.044 0.421 1 98.12 80 PHE A CA 1
ATOM 624 C C . PHE A 1 80 ? -8.75 -0.577 0.712 1 98.12 80 PHE A C 1
ATOM 626 O O . PHE A 1 80 ? -9.781 0.025 0.424 1 98.12 80 PHE A O 1
ATOM 633 N N . CYS A 1 81 ? -8.773 -1.799 1.251 1 98.31 81 CYS A N 1
ATOM 634 C CA . CYS A 1 81 ? -9.93 -2.557 1.7 1 98.31 81 CYS A CA 1
ATOM 635 C C . CYS A 1 81 ? -9.633 -3.295 3 1 98.31 81 CYS A C 1
ATOM 637 O O . CYS A 1 81 ? -8.492 -3.295 3.471 1 98.31 81 CYS A O 1
ATOM 639 N N . SER A 1 82 ? -10.711 -3.854 3.645 1 98.25 82 SER A N 1
ATOM 640 C CA . SER A 1 82 ? -10.539 -4.621 4.875 1 98.25 82 SER A CA 1
ATOM 641 C C . SER A 1 82 ? -11.633 -5.672 5.023 1 98.25 82 SER A C 1
ATOM 643 O O . SER A 1 82 ? -12.68 -5.582 4.379 1 98.25 82 SER A O 1
ATOM 645 N N . ASN A 1 83 ? -11.281 -6.734 5.738 1 98.25 83 ASN A N 1
ATOM 646 C CA . ASN A 1 83 ? -12.25 -7.715 6.219 1 98.25 83 ASN A CA 1
ATOM 647 C C . ASN A 1 83 ? -13.016 -8.359 5.066 1 98.25 83 ASN A C 1
ATOM 649 O O . ASN A 1 83 ? -14.234 -8.539 5.152 1 98.25 83 ASN A O 1
ATOM 653 N N . GLY A 1 84 ? -12.352 -8.578 4.012 1 98.44 84 GLY A N 1
ATOM 654 C CA . GLY A 1 84 ? -12.945 -9.297 2.893 1 98.44 84 GLY A CA 1
ATOM 655 C C . GLY A 1 84 ? -13.672 -8.383 1.921 1 98.44 84 GLY A C 1
ATOM 656 O O . GLY A 1 84 ? -14.211 -8.852 0.917 1 98.44 84 GLY A O 1
ATOM 657 N N . SER A 1 85 ? -13.703 -7.07 2.191 1 98.38 85 SER A N 1
ATOM 658 C CA . SER A 1 85 ? -14.352 -6.148 1.264 1 98.38 85 SER A CA 1
ATOM 659 C C . SER A 1 85 ? -13.609 -6.09 -0.066 1 98.38 85 SER A C 1
ATOM 661 O O . SER A 1 85 ? -12.383 -6.215 -0.104 1 98.38 85 SER A O 1
ATOM 663 N N . ILE A 1 86 ? -14.414 -5.945 -1.145 1 98.75 86 ILE A N 1
ATOM 664 C CA . ILE A 1 86 ? -13.914 -5.883 -2.514 1 98.75 86 ILE A CA 1
ATOM 665 C C . ILE A 1 86 ? -14.508 -4.672 -3.227 1 98.75 86 ILE A C 1
ATOM 667 O O . ILE A 1 86 ? -15.727 -4.469 -3.209 1 98.75 86 ILE A O 1
ATOM 671 N N . PRO A 1 87 ? -13.633 -3.836 -3.803 1 97.94 87 PRO A N 1
ATOM 672 C CA . PRO A 1 87 ? -14.211 -2.74 -4.586 1 97.94 87 PRO A CA 1
ATOM 673 C C . PRO A 1 87 ? -14.93 -3.227 -5.844 1 97.94 87 PRO A C 1
ATOM 675 O O . PRO A 1 87 ? -14.648 -4.324 -6.328 1 97.94 87 PRO A O 1
ATOM 678 N N . ALA A 1 88 ? -15.844 -2.455 -6.414 1 95.75 88 ALA A N 1
ATOM 679 C CA . ALA A 1 88 ? -16.719 -2.836 -7.523 1 95.75 88 ALA A CA 1
ATOM 680 C C . ALA A 1 88 ? -15.906 -3.158 -8.773 1 95.75 88 ALA A C 1
ATOM 682 O O . ALA A 1 88 ? -16.281 -4.043 -9.547 1 95.75 88 ALA A O 1
ATOM 683 N N . ASP A 1 89 ? -14.727 -2.51 -8.953 1 95.94 89 ASP A N 1
ATOM 684 C CA . ASP A 1 89 ? -13.953 -2.674 -10.18 1 95.94 89 ASP A CA 1
ATOM 685 C C . ASP A 1 89 ? -12.75 -3.58 -9.945 1 95.94 89 ASP A C 1
ATOM 687 O O . ASP A 1 89 ? -11.758 -3.502 -10.68 1 95.94 89 ASP A O 1
ATOM 691 N N . ALA A 1 90 ? -12.836 -4.406 -8.969 1 97.81 90 ALA A N 1
ATOM 692 C CA . ALA A 1 90 ? -11.727 -5.301 -8.633 1 97.81 90 ALA A CA 1
ATOM 693 C C . ALA A 1 90 ? -11.461 -6.293 -9.758 1 97.81 90 ALA A C 1
ATOM 695 O O . ALA A 1 90 ? -12.398 -6.746 -10.43 1 97.81 90 ALA A O 1
ATOM 696 N N . VAL A 1 91 ? -10.266 -6.617 -9.961 1 97.25 91 VAL A N 1
ATOM 697 C CA . VAL A 1 91 ? -9.867 -7.633 -10.93 1 97.25 91 VAL A CA 1
ATOM 698 C C . VAL A 1 91 ? -10.047 -9.023 -10.328 1 97.25 91 VAL A C 1
ATOM 700 O O . VAL A 1 91 ? -9.508 -9.32 -9.258 1 97.25 91 VAL A O 1
ATOM 703 N N . ALA A 1 92 ? -10.852 -9.859 -10.969 1 97.5 92 ALA A N 1
ATOM 704 C CA . ALA A 1 92 ? -10.938 -11.258 -10.555 1 97.5 92 ALA A CA 1
ATOM 705 C C . ALA A 1 92 ? -9.641 -12 -10.859 1 97.5 92 ALA A C 1
ATOM 707 O O . ALA A 1 92 ? -9.172 -12.016 -12 1 97.5 92 ALA A O 1
ATOM 708 N N . GLY A 1 93 ? -9.039 -12.664 -9.82 1 98.06 93 GLY A N 1
ATOM 709 C CA . GLY A 1 93 ? -7.746 -13.305 -9.977 1 98.06 93 GLY A CA 1
ATOM 710 C C . GLY A 1 93 ? -7.828 -14.82 -9.992 1 98.06 93 GLY A C 1
ATOM 711 O O . GLY A 1 93 ? -6.828 -15.5 -10.227 1 98.06 93 GLY A O 1
ATOM 712 N N . GLY A 1 94 ? -9 -15.344 -9.664 1 98.5 94 GLY A N 1
ATOM 713 C CA . GLY A 1 94 ? -9.188 -16.781 -9.617 1 98.5 94 GLY A CA 1
ATOM 714 C C . GLY A 1 94 ? -10.539 -17.188 -9.062 1 98.5 94 GLY A C 1
ATOM 715 O O . GLY A 1 94 ? -11.453 -16.375 -8.984 1 98.5 94 GLY A O 1
ATOM 716 N N . GLU A 1 95 ? -10.609 -18.453 -8.82 1 98.62 95 GLU A N 1
ATOM 717 C CA . GLU A 1 95 ? -11.859 -19.031 -8.344 1 98.62 95 GLU A CA 1
ATOM 718 C C . GLU A 1 95 ? -11.617 -20.375 -7.656 1 98.62 95 GLU A C 1
ATOM 720 O O . GLU A 1 95 ? -10.812 -21.172 -8.125 1 98.62 95 GLU A O 1
ATOM 725 N N . THR A 1 96 ? -12.328 -20.516 -6.562 1 98.56 96 THR A N 1
ATOM 726 C CA . THR A 1 96 ? -12.273 -21.828 -5.914 1 98.56 96 THR A CA 1
ATOM 727 C C . THR A 1 96 ? -13.078 -22.859 -6.699 1 98.56 96 THR A C 1
ATOM 729 O O . THR A 1 96 ? -13.93 -22.5 -7.512 1 98.56 96 THR A O 1
ATOM 732 N N . ARG A 1 97 ? -12.812 -24.078 -6.367 1 97.62 97 ARG A N 1
ATOM 733 C CA . ARG A 1 97 ? -13.523 -25.156 -7.035 1 97.62 97 ARG A CA 1
ATOM 734 C C . ARG A 1 97 ? -15.023 -25.094 -6.75 1 97.62 97 ARG A C 1
ATOM 736 O O . ARG A 1 97 ? -15.836 -25.5 -7.578 1 97.62 97 ARG A O 1
ATOM 743 N N . ASP A 1 98 ? -15.406 -24.531 -5.648 1 97.25 98 ASP A N 1
ATOM 744 C CA . ASP A 1 98 ? -16.812 -24.422 -5.266 1 97.25 98 ASP A CA 1
ATOM 745 C C . ASP A 1 98 ? -17.438 -23.156 -5.824 1 97.25 98 ASP A C 1
ATOM 747 O O . ASP A 1 98 ? -18.594 -22.844 -5.527 1 97.25 98 ASP A O 1
ATOM 751 N N . GLY A 1 99 ? -16.703 -22.328 -6.516 1 98.25 99 GLY A N 1
ATOM 752 C CA . GLY A 1 99 ? -17.312 -21.266 -7.309 1 98.25 99 GLY A CA 1
ATOM 753 C C . GLY A 1 99 ? -17.109 -19.891 -6.707 1 98.25 99 GLY A C 1
ATOM 754 O O . GLY A 1 99 ? -17.609 -18.891 -7.242 1 98.25 99 GLY A O 1
ATOM 755 N N . GLU A 1 100 ? -16.375 -19.797 -5.613 1 98.56 100 GLU A N 1
ATOM 756 C CA . GLU A 1 100 ? -16.156 -18.453 -5.074 1 98.56 100 GLU A CA 1
ATOM 757 C C . GLU A 1 100 ? -15.062 -17.719 -5.844 1 98.56 100 GLU A C 1
ATOM 759 O O . GLU A 1 100 ? -13.961 -18.25 -6.023 1 98.56 100 GLU A O 1
ATOM 764 N N . THR A 1 101 ? -15.398 -16.516 -6.277 1 98.75 101 THR A N 1
ATOM 765 C CA . THR A 1 101 ? -14.398 -15.695 -6.945 1 98.75 101 THR A CA 1
ATOM 766 C C . THR A 1 101 ? -13.344 -15.227 -5.953 1 98.75 101 THR A C 1
ATOM 768 O O . THR A 1 101 ? -13.664 -14.828 -4.832 1 98.75 101 THR A O 1
ATOM 771 N N . LEU A 1 102 ? -12.086 -15.273 -6.348 1 98.88 102 LEU A N 1
ATOM 772 C CA . LEU A 1 102 ? -10.945 -14.766 -5.586 1 98.88 102 LEU A CA 1
ATOM 773 C C . LEU A 1 102 ? -10.352 -13.531 -6.258 1 98.88 102 LEU A C 1
ATOM 775 O O . LEU A 1 102 ? -10.344 -13.438 -7.488 1 98.88 102 LEU A O 1
ATOM 779 N N . TYR A 1 103 ? -9.844 -12.688 -5.434 1 98.88 103 TYR A N 1
ATOM 780 C CA . TYR A 1 103 ? -9.312 -11.438 -5.957 1 98.88 103 TYR A CA 1
ATOM 781 C C . TYR A 1 103 ? -7.844 -11.266 -5.57 1 98.88 103 TYR A C 1
ATOM 783 O O . TYR A 1 103 ? -7.32 -12.016 -4.742 1 98.88 103 TYR A O 1
ATOM 791 N N . ILE A 1 104 ? -7.172 -10.305 -6.199 1 98.88 104 ILE A N 1
ATOM 792 C CA . ILE A 1 104 ? -5.746 -10.055 -6.008 1 98.88 104 ILE A CA 1
ATOM 793 C C . ILE A 1 104 ? -5.555 -8.945 -4.973 1 98.88 104 ILE A C 1
ATOM 795 O O . ILE A 1 104 ? -6.047 -7.828 -5.148 1 98.88 104 ILE A O 1
ATOM 799 N N . GLY A 1 105 ? -4.898 -9.25 -3.883 1 98.88 105 GLY A N 1
ATOM 800 C CA . GLY A 1 105 ? -4.562 -8.273 -2.859 1 98.88 105 GLY A CA 1
ATOM 801 C C . GLY A 1 105 ? -3.074 -8.211 -2.562 1 98.88 105 GLY A C 1
ATOM 802 O O . GLY A 1 105 ? -2.307 -9.055 -3.027 1 98.88 105 GLY A O 1
ATOM 803 N N . ARG A 1 106 ? -2.686 -7.199 -1.829 1 98.88 106 ARG A N 1
ATOM 804 C CA . ARG A 1 106 ? -1.29 -7.113 -1.412 1 98.88 106 ARG A CA 1
ATOM 805 C C . ARG A 1 106 ? -1.163 -6.398 -0.07 1 98.88 106 ARG A C 1
ATOM 807 O O . ARG A 1 106 ? -2.105 -5.746 0.382 1 98.88 106 ARG A O 1
ATOM 814 N N . VAL A 1 107 ? -0.026 -6.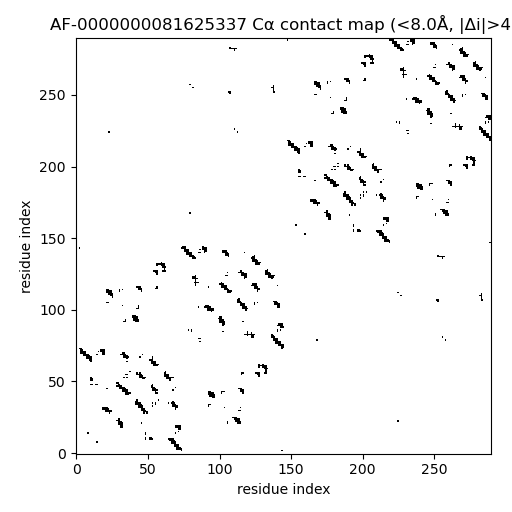586 0.554 1 98.69 107 VAL A N 1
ATOM 815 C CA . VAL A 1 107 ? 0.315 -5.961 1.826 1 98.69 107 VAL A CA 1
ATOM 816 C C . VAL A 1 107 ? 1.825 -5.75 1.91 1 98.69 107 VAL A C 1
ATOM 818 O O . VAL A 1 107 ? 2.588 -6.371 1.164 1 98.69 107 VAL A O 1
ATOM 821 N N . LEU A 1 108 ? 2.189 -4.793 2.744 1 98.25 108 LEU A N 1
ATOM 822 C CA . LEU A 1 108 ? 3.564 -4.699 3.223 1 98.25 108 LEU A CA 1
ATOM 823 C C . LEU A 1 108 ? 3.801 -5.656 4.387 1 98.25 108 LEU A C 1
ATOM 825 O O . LEU A 1 108 ? 3.043 -5.656 5.359 1 98.25 108 LEU A O 1
ATOM 829 N N . HIS A 1 109 ? 4.816 -6.484 4.23 1 97.25 109 HIS A N 1
ATOM 830 C CA . HIS A 1 109 ? 5.109 -7.414 5.316 1 97.25 109 HIS A CA 1
ATOM 831 C C . HIS A 1 109 ? 6.578 -7.828 5.309 1 97.25 109 HIS A C 1
ATOM 833 O O . HIS A 1 109 ? 7.066 -8.375 4.316 1 97.25 109 HIS A O 1
ATOM 839 N N . ASN A 1 110 ? 7.266 -7.535 6.402 1 96.75 110 ASN A N 1
ATOM 840 C CA . ASN A 1 110 ? 8.617 -8 6.684 1 96.75 110 ASN A CA 1
ATOM 841 C C . ASN A 1 110 ? 9.555 -7.766 5.5 1 96.75 110 ASN A C 1
ATOM 843 O O . ASN A 1 110 ? 10.211 -8.695 5.031 1 96.75 110 ASN A O 1
ATOM 847 N N . GLY A 1 111 ? 9.609 -6.562 5.066 1 96.69 111 GLY A N 1
ATOM 848 C CA . GLY A 1 111 ? 10.609 -6.168 4.086 1 96.69 111 GLY A CA 1
ATOM 849 C C . GLY A 1 111 ? 10.156 -6.379 2.656 1 96.69 111 GLY A C 1
ATOM 850 O O . GLY A 1 111 ? 10.93 -6.195 1.718 1 96.69 111 GLY A O 1
ATOM 851 N N . SER A 1 112 ? 8.906 -6.758 2.516 1 97.69 112 SER A N 1
ATOM 852 C CA . SER A 1 112 ? 8.383 -7.008 1.175 1 97.69 112 SER A CA 1
ATOM 853 C C . SER A 1 112 ? 7.02 -6.359 0.982 1 97.69 112 SER A C 1
ATOM 855 O O . SER A 1 112 ? 6.352 -6.004 1.956 1 97.69 112 SER A O 1
ATOM 857 N N . GLN A 1 113 ? 6.715 -6.074 -0.211 1 98.62 113 GLN A N 1
ATOM 858 C CA . GLN A 1 113 ? 5.355 -5.855 -0.691 1 98.62 113 GLN A CA 1
ATOM 859 C C . GLN A 1 113 ? 4.883 -7.023 -1.553 1 98.62 113 GLN A C 1
ATOM 861 O O . GLN A 1 113 ? 5.328 -7.18 -2.691 1 98.62 113 GLN A O 1
ATOM 866 N N . THR A 1 114 ? 3.98 -7.801 -0.978 1 98.38 114 THR A N 1
ATOM 867 C CA . THR A 1 114 ? 3.729 -9.102 -1.592 1 98.38 114 THR A CA 1
ATOM 868 C C . THR A 1 114 ? 2.244 -9.273 -1.905 1 98.38 114 THR A C 1
ATOM 870 O O . THR A 1 114 ? 1.393 -8.656 -1.257 1 98.38 114 THR A O 1
ATOM 873 N N . ILE A 1 115 ? 1.932 -10.133 -2.836 1 98.12 115 ILE A N 1
ATOM 874 C CA . ILE A 1 115 ? 0.571 -10.32 -3.324 1 98.12 115 ILE A CA 1
ATOM 875 C C . ILE A 1 115 ? 0.03 -11.664 -2.836 1 98.12 115 ILE A C 1
ATOM 877 O O . ILE A 1 115 ? 0.801 -12.57 -2.516 1 98.12 115 ILE A O 1
ATOM 881 N N . GLY A 1 116 ? -1.272 -11.773 -2.75 1 98.75 116 GLY A N 1
ATOM 882 C CA . GLY A 1 116 ? -1.983 -13 -2.439 1 98.75 116 GLY A CA 1
ATOM 883 C C . GLY A 1 116 ? -3.439 -12.977 -2.867 1 98.75 116 GLY A C 1
ATOM 884 O O . GLY A 1 116 ? -3.797 -12.289 -3.828 1 98.75 116 GLY A O 1
ATOM 885 N N . LYS A 1 117 ? -4.184 -13.828 -2.254 1 98.94 117 LYS A N 1
ATOM 886 C CA . LYS A 1 117 ? -5.586 -13.969 -2.648 1 98.94 117 LYS A CA 1
ATOM 887 C C . LYS A 1 117 ? -6.516 -13.391 -1.587 1 98.94 117 LYS A C 1
ATOM 889 O O . LYS A 1 117 ? -6.426 -13.75 -0.411 1 98.94 117 LYS A O 1
ATOM 894 N N . VAL A 1 118 ? -7.316 -12.492 -1.978 1 98.94 118 VAL A N 1
ATOM 895 C CA . VAL A 1 118 ? -8.422 -12.086 -1.119 1 98.94 118 VAL A CA 1
ATOM 896 C C . VAL A 1 118 ? -9.586 -13.062 -1.281 1 98.94 118 VAL A C 1
ATOM 898 O O . VAL A 1 118 ? -10.047 -13.305 -2.398 1 98.94 118 VAL A O 1
ATOM 901 N N . GLN A 1 119 ? -9.977 -13.602 -0.236 1 98.81 119 GLN A N 1
ATOM 902 C CA . GLN A 1 119 ? -11.156 -14.461 -0.217 1 98.81 119 GLN A CA 1
ATOM 903 C C . GLN A 1 119 ? -12.273 -13.836 0.613 1 98.81 119 GLN A C 1
ATOM 905 O O . GLN A 1 119 ? -12.305 -13.984 1.836 1 98.81 119 GLN A O 1
ATOM 910 N N . PRO A 1 120 ? -13.242 -13.281 -0.08 1 98.69 120 PRO A N 1
ATOM 911 C CA . PRO A 1 120 ? -14.258 -12.484 0.608 1 98.69 120 PRO A CA 1
ATOM 912 C C . PRO A 1 120 ? -14.984 -13.273 1.696 1 98.69 120 PRO A C 1
ATOM 914 O O . PRO A 1 120 ? -15.172 -12.766 2.807 1 98.69 120 PRO A O 1
ATOM 917 N N . SER A 1 121 ? -15.297 -14.461 1.491 1 98.62 121 SER A N 1
ATOM 918 C CA . SER A 1 121 ? -16.047 -15.242 2.471 1 98.62 121 SER A CA 1
ATOM 919 C C . SER A 1 121 ? -15.227 -15.469 3.736 1 98.62 121 SER A C 1
ATOM 921 O O . SER A 1 121 ? -15.781 -15.734 4.805 1 98.62 121 SER A O 1
ATOM 923 N N . HIS A 1 122 ? -13.891 -15.469 3.633 1 98.56 122 HIS A N 1
ATOM 924 C CA . HIS A 1 122 ? -13.023 -15.664 4.793 1 98.56 122 HIS A CA 1
ATOM 925 C C . HIS A 1 122 ? -12.703 -14.336 5.465 1 98.56 122 HIS A C 1
ATOM 927 O O . HIS A 1 122 ? -12.109 -14.312 6.551 1 98.56 122 HIS A O 1
ATOM 933 N N . GLY A 1 123 ? -12.984 -13.195 4.848 1 98.69 123 GLY A N 1
ATOM 934 C CA . GLY A 1 123 ? -12.836 -11.875 5.445 1 98.69 123 GLY A CA 1
ATOM 935 C C . GLY A 1 123 ? -11.391 -11.414 5.512 1 98.69 123 GLY A C 1
ATOM 936 O O . GLY A 1 123 ? -11.016 -10.664 6.418 1 98.69 123 GLY A O 1
ATOM 937 N N . CYS A 1 124 ? -10.555 -11.945 4.59 1 98.75 124 CYS A N 1
ATOM 938 C CA . CYS A 1 124 ? -9.156 -11.57 4.742 1 98.75 124 CYS A CA 1
ATOM 939 C C . CYS A 1 124 ? -8.391 -11.773 3.439 1 98.75 124 CYS A C 1
ATOM 941 O O . CYS A 1 124 ? -8.93 -12.32 2.475 1 98.75 124 CYS A O 1
ATOM 943 N N . LEU A 1 125 ? -7.168 -11.242 3.354 1 98.88 125 LEU A N 1
ATOM 944 C CA . LEU A 1 125 ? -6.125 -11.547 2.381 1 98.88 125 LEU A CA 1
ATOM 945 C C . LEU A 1 125 ? -5.195 -12.641 2.904 1 98.88 125 LEU A C 1
ATOM 947 O O . LEU A 1 125 ? -4.691 -12.539 4.027 1 98.88 125 LEU A O 1
ATOM 951 N N . TYR A 1 126 ? -4.992 -13.648 2.096 1 98.88 126 TYR A N 1
ATOM 952 C CA . TYR A 1 126 ? -3.924 -14.609 2.336 1 98.88 126 TYR A CA 1
ATOM 953 C C . TYR A 1 126 ? -2.725 -14.328 1.438 1 98.88 126 TYR A C 1
ATOM 955 O O . TYR A 1 126 ? -2.877 -14.133 0.231 1 98.88 126 TYR A O 1
ATOM 963 N N . ILE A 1 127 ? -1.557 -14.352 2.047 1 98.81 127 ILE A N 1
ATOM 964 C CA . ILE A 1 127 ? -0.358 -14.25 1.222 1 98.81 127 ILE A CA 1
ATOM 965 C C . ILE A 1 127 ? 0.521 -15.477 1.436 1 98.81 127 ILE A C 1
ATOM 967 O O . ILE A 1 127 ? 0.562 -16.031 2.535 1 98.81 127 ILE A O 1
ATOM 971 N N . PRO A 1 128 ? 1.122 -15.922 0.377 1 98.5 128 PRO A N 1
ATOM 972 C CA . PRO A 1 128 ? 2.225 -16.875 0.567 1 98.5 128 PRO A CA 1
ATOM 973 C C . PRO A 1 128 ? 3.504 -16.203 1.053 1 98.5 128 PRO A C 1
ATOM 975 O O . PRO A 1 128 ? 4 -15.266 0.409 1 98.5 128 PRO A O 1
ATOM 978 N N . PHE A 1 129 ? 4.059 -16.641 2.113 1 97.38 129 PHE A N 1
ATOM 979 C CA . PHE A 1 129 ? 5.227 -15.992 2.699 1 97.38 129 PHE A CA 1
ATOM 980 C C . PHE A 1 129 ? 6 -16.953 3.586 1 97.38 129 PHE A C 1
ATOM 982 O O . PHE A 1 129 ? 5.453 -17.5 4.551 1 97.38 129 PHE A O 1
ATOM 989 N N . ASP A 1 130 ? 7.215 -17.219 3.188 1 96.06 130 ASP A N 1
ATOM 990 C CA . ASP A 1 130 ? 8.156 -18.016 3.965 1 96.06 130 ASP A CA 1
ATOM 991 C C . ASP A 1 130 ? 7.578 -19.406 4.258 1 96.06 130 ASP A C 1
ATOM 993 O O . ASP A 1 130 ? 7.621 -19.875 5.398 1 96.06 130 ASP A O 1
ATOM 997 N N . GLY A 1 131 ? 7.043 -19.969 3.301 1 96.44 131 GLY A N 1
ATOM 998 C CA . GLY A 1 131 ? 6.57 -21.344 3.377 1 96.44 131 GLY A CA 1
ATOM 999 C C . GLY A 1 131 ? 5.184 -21.469 3.973 1 96.44 131 GLY A C 1
ATOM 1000 O O . GLY A 1 131 ? 4.633 -22.562 4.051 1 96.44 131 GLY A O 1
ATOM 1001 N N . GLU A 1 132 ? 4.566 -20.359 4.391 1 97.5 132 GLU A N 1
ATOM 1002 C CA . GLU A 1 132 ? 3.279 -20.391 5.078 1 97.5 132 GLU A CA 1
ATOM 1003 C C . GLU A 1 132 ? 2.254 -19.516 4.371 1 97.5 132 GLU A C 1
ATOM 1005 O O . GLU A 1 132 ? 2.602 -18.75 3.463 1 97.5 132 GLU A O 1
ATOM 1010 N N . GLU A 1 133 ? 1.062 -19.734 4.699 1 98 133 GLU A N 1
ATOM 1011 C CA . GLU A 1 133 ? -0.039 -18.844 4.367 1 98 133 GLU A CA 1
ATOM 1012 C C . GLU A 1 133 ? -0.37 -17.906 5.535 1 98 133 GLU A C 1
ATOM 1014 O O . GLU A 1 133 ? -0.767 -18.375 6.605 1 98 133 GLU A O 1
ATOM 1019 N N . LEU A 1 134 ? -0.141 -16.625 5.371 1 98.5 134 LEU A N 1
ATOM 1020 C CA . LEU A 1 134 ? -0.459 -15.625 6.387 1 98.5 134 LEU A CA 1
ATOM 1021 C C . LEU A 1 134 ? -1.737 -14.867 6.027 1 98.5 134 LEU A C 1
ATOM 1023 O O . LEU A 1 134 ? -1.99 -14.594 4.855 1 98.5 134 LEU A O 1
ATOM 1027 N N . SER A 1 135 ? -2.525 -14.539 7.02 1 98.75 135 SER A N 1
ATOM 1028 C CA . SER A 1 135 ? -3.789 -13.844 6.805 1 98.75 135 SER A CA 1
ATOM 1029 C C . SER A 1 135 ? -3.725 -12.406 7.316 1 98.75 135 SER A C 1
ATOM 1031 O O . SER A 1 135 ? -3.154 -12.148 8.375 1 98.75 135 SER A O 1
ATOM 1033 N N . PHE A 1 136 ? -4.254 -11.469 6.582 1 98.62 136 PHE A N 1
ATOM 1034 C CA . PHE A 1 136 ? -4.332 -10.055 6.926 1 98.62 136 PHE A CA 1
ATOM 1035 C C . PHE A 1 136 ? -5.75 -9.531 6.73 1 98.62 136 PHE A C 1
ATOM 1037 O O . PHE A 1 136 ? -6.383 -9.797 5.707 1 98.62 136 PHE A O 1
ATOM 1044 N N . LYS A 1 137 ? -6.219 -8.711 7.688 1 98.5 137 LYS A N 1
ATOM 1045 C CA . LYS A 1 137 ? -7.562 -8.156 7.578 1 98.5 137 LYS A CA 1
ATOM 1046 C C . LYS A 1 137 ? -7.555 -6.84 6.805 1 98.5 137 LYS A C 1
ATOM 1048 O O . LYS A 1 137 ? -8.578 -6.434 6.25 1 98.5 137 LYS A O 1
ATOM 1053 N N . ASP A 1 138 ? -6.41 -6.066 6.879 1 98.5 138 ASP A N 1
ATOM 1054 C CA . ASP A 1 138 ? -6.223 -4.84 6.105 1 98.5 138 ASP A CA 1
ATOM 1055 C C . ASP A 1 138 ? -5.297 -5.082 4.918 1 98.5 138 ASP A C 1
ATOM 1057 O O . ASP A 1 138 ? -4.227 -5.676 5.066 1 98.5 138 ASP A O 1
ATOM 1061 N N . TYR A 1 139 ? -5.73 -4.703 3.725 1 98.88 139 TYR A N 1
ATOM 1062 C CA . TYR A 1 139 ? -4.992 -4.977 2.494 1 98.88 139 TYR A CA 1
ATOM 1063 C C . TYR A 1 139 ? -5.395 -4.008 1.39 1 98.88 139 TYR A C 1
ATOM 1065 O O . TYR A 1 139 ? -6.332 -3.225 1.552 1 98.88 139 TYR A O 1
ATOM 1073 N N . GLU A 1 140 ? -4.609 -4.023 0.342 1 98.81 140 GLU A N 1
ATOM 1074 C CA . GLU A 1 140 ? -5.02 -3.373 -0.898 1 98.81 140 GLU A CA 1
ATOM 1075 C C . GLU A 1 140 ? -5.52 -4.395 -1.918 1 98.81 140 GLU A C 1
ATOM 1077 O O . GLU A 1 140 ? -5.023 -5.523 -1.968 1 98.81 140 GLU A O 1
ATOM 1082 N N . VAL A 1 141 ? -6.523 -3.955 -2.736 1 98.81 141 VAL A N 1
ATOM 1083 C CA . VAL A 1 141 ? -7.066 -4.805 -3.791 1 98.81 141 VAL A CA 1
ATOM 1084 C C . VAL A 1 141 ? -6.789 -4.176 -5.156 1 98.81 141 VAL A C 1
ATOM 1086 O O . VAL A 1 141 ? -6.941 -2.963 -5.328 1 98.81 141 VAL A O 1
ATOM 1089 N N . LEU A 1 142 ? -6.375 -4.98 -6.105 1 98.31 142 LEU A N 1
ATOM 1090 C CA . LEU A 1 142 ? -6.156 -4.512 -7.469 1 98.31 142 LEU A CA 1
ATOM 1091 C C . LEU A 1 142 ? -7.48 -4.258 -8.172 1 98.31 142 LEU A C 1
ATOM 1093 O O . LEU A 1 142 ? -8.344 -5.137 -8.219 1 98.31 142 LEU A O 1
ATOM 1097 N N . ALA A 1 143 ? -7.664 -3.076 -8.719 1 96.94 143 ALA A N 1
ATOM 1098 C CA . ALA A 1 143 ? -8.875 -2.699 -9.445 1 96.94 143 ALA A CA 1
ATOM 1099 C C . ALA A 1 143 ? -8.531 -1.962 -10.734 1 96.94 143 ALA A C 1
ATOM 1101 O O . ALA A 1 143 ? -7.441 -1.396 -10.859 1 96.94 143 ALA A O 1
ATOM 1102 N N . ILE A 1 144 ? -9.453 -2.039 -11.664 1 93.62 144 ILE A N 1
ATOM 1103 C CA . ILE A 1 144 ? -9.273 -1.301 -12.906 1 93.62 144 ILE A CA 1
ATOM 1104 C C . ILE A 1 144 ? -9.5 0.189 -12.656 1 93.62 144 ILE A C 1
ATOM 1106 O O . ILE A 1 144 ? -10.438 0.572 -11.953 1 93.62 144 ILE A O 1
ATOM 1110 N N . ARG A 1 145 ? -8.562 1.031 -13.188 1 85.56 145 ARG A N 1
ATOM 1111 C CA . ARG A 1 145 ? -8.688 2.477 -13.039 1 85.56 145 ARG A CA 1
ATOM 1112 C C . ARG A 1 145 ? -9.766 3.035 -13.961 1 85.56 145 ARG A C 1
ATOM 1114 O O . ARG A 1 145 ? -9.875 2.619 -15.117 1 85.56 145 ARG A O 1
ATOM 1121 N N . MET B 1 1 ? 8.953 24.281 -12.906 1 41.09 1 MET B N 1
ATOM 1122 C CA . MET B 1 1 ? 7.918 24.344 -11.875 1 41.09 1 MET B CA 1
ATOM 1123 C C . MET B 1 1 ? 7.473 22.938 -11.477 1 41.09 1 MET B C 1
ATOM 1125 O O . MET B 1 1 ? 7.48 22.016 -12.289 1 41.09 1 MET B O 1
ATOM 1129 N N . PRO B 1 2 ? 7.402 22.656 -10.211 1 60.38 2 PRO B N 1
ATOM 1130 C CA . PRO B 1 2 ? 7.012 21.266 -9.914 1 60.38 2 PRO B CA 1
ATOM 1131 C C . PRO B 1 2 ? 5.715 20.859 -10.609 1 60.38 2 PRO B C 1
ATOM 1133 O O . PRO B 1 2 ? 4.855 21.703 -10.867 1 60.38 2 PRO B O 1
ATOM 1136 N N . ALA B 1 3 ? 5.754 19.688 -11.055 1 71.62 3 ALA B N 1
ATOM 1137 C CA . ALA B 1 3 ? 4.633 19.094 -11.789 1 71.62 3 ALA B CA 1
ATOM 1138 C C . ALA B 1 3 ? 3.398 18.984 -10.898 1 71.62 3 ALA B C 1
ATOM 1140 O O . ALA B 1 3 ? 2.318 18.609 -11.375 1 71.62 3 ALA B O 1
ATOM 1141 N N . TYR B 1 4 ? 3.514 19.594 -9.516 1 83.94 4 TYR B N 1
ATOM 1142 C CA . TYR B 1 4 ? 2.365 19.516 -8.617 1 83.94 4 TYR B CA 1
ATOM 1143 C C . TYR B 1 4 ? 2.211 20.812 -7.816 1 83.94 4 TYR B C 1
ATOM 1145 O O . TYR B 1 4 ? 3.131 21.625 -7.766 1 83.94 4 TYR B O 1
ATOM 1153 N N . ARG B 1 5 ? 0.964 21.016 -7.285 1 91.75 5 ARG B N 1
ATOM 1154 C CA . ARG B 1 5 ? 0.63 22.25 -6.598 1 91.75 5 ARG B CA 1
ATOM 1155 C C . ARG B 1 5 ? 0.111 21.984 -5.191 1 91.75 5 ARG B C 1
ATOM 1157 O O . ARG B 1 5 ? -0.642 21.031 -4.977 1 91.75 5 ARG B O 1
ATOM 1164 N N . TRP B 1 6 ? 0.619 22.812 -4.238 1 95.88 6 TRP B N 1
ATOM 1165 C CA . TRP B 1 6 ? 0.106 22.812 -2.873 1 95.88 6 TRP B CA 1
ATOM 1166 C C . TRP B 1 6 ? -0.866 23.969 -2.666 1 95.88 6 TRP B C 1
ATOM 1168 O O . TRP B 1 6 ? -0.561 25.125 -3.012 1 95.88 6 TRP B O 1
ATOM 1178 N N . ILE B 1 7 ? -1.979 23.703 -2.1 1 96 7 ILE B N 1
ATOM 1179 C CA . ILE B 1 7 ? -3 24.719 -1.879 1 96 7 ILE B CA 1
ATOM 1180 C C . ILE B 1 7 ? -3.252 24.875 -0.382 1 96 7 ILE B C 1
ATOM 1182 O O . ILE B 1 7 ? -3.557 23.906 0.312 1 96 7 ILE B O 1
ATOM 1186 N N . HIS B 1 8 ? -3.143 26.078 0.046 1 96.5 8 HIS B N 1
ATOM 1187 C CA . HIS B 1 8 ? -3.393 26.375 1.454 1 96.5 8 HIS B CA 1
ATOM 1188 C C . HIS B 1 8 ? -4.863 26.188 1.802 1 96.5 8 HIS B C 1
ATOM 1190 O O . HIS B 1 8 ? -5.742 26.594 1.04 1 96.5 8 HIS B O 1
ATOM 1196 N N . ARG B 1 9 ? -5.078 25.562 2.971 1 94.5 9 ARG B N 1
ATOM 1197 C CA . ARG B 1 9 ? -6.422 25.359 3.504 1 94.5 9 ARG B CA 1
ATOM 1198 C C . ARG B 1 9 ? -6.426 25.453 5.027 1 94.5 9 ARG B C 1
ATOM 1200 O O . ARG B 1 9 ? -5.387 25.297 5.668 1 94.5 9 ARG B O 1
ATOM 1207 N N . SER B 1 10 ? -7.609 25.75 5.465 1 94.5 10 SER B N 1
ATOM 1208 C CA . SER B 1 10 ? -7.848 25.703 6.902 1 94.5 10 SER B CA 1
ATOM 1209 C C . SER B 1 10 ? -8.93 24.672 7.246 1 94.5 10 SER B C 1
ATOM 1211 O O . SER B 1 10 ? -9.82 24.406 6.434 1 94.5 10 SER B O 1
ATOM 1213 N N . ALA B 1 11 ? -8.805 24.219 8.516 1 91.5 11 ALA B N 1
ATOM 1214 C CA . ALA B 1 11 ? -9.812 23.266 8.977 1 91.5 11 ALA B CA 1
ATOM 1215 C C . ALA B 1 11 ? -11.219 23.844 8.828 1 91.5 11 ALA B C 1
ATOM 1217 O O . ALA B 1 11 ? -11.453 25.016 9.109 1 91.5 11 ALA B O 1
ATOM 1218 N N . GLY B 1 12 ? -12.133 23.047 8.359 1 90.56 12 GLY B N 1
ATOM 1219 C CA . GLY B 1 12 ? -13.516 23.469 8.195 1 90.56 12 GLY B CA 1
ATOM 1220 C C . GLY B 1 12 ? -13.844 23.922 6.785 1 90.56 12 GLY B C 1
ATOM 1221 O O . GLY B 1 12 ? -15.008 24.031 6.414 1 90.56 12 GLY B O 1
ATOM 1222 N N . LEU B 1 13 ? -12.844 24.234 6.09 1 92.06 13 LEU B N 1
ATOM 1223 C CA . LEU B 1 13 ? -13.07 24.609 4.699 1 92.06 13 LEU B CA 1
ATOM 1224 C C . LEU B 1 13 ? -13.062 23.391 3.795 1 92.06 13 LEU B C 1
ATOM 1226 O O . LEU B 1 13 ? -12.445 22.375 4.129 1 92.06 13 LEU B O 1
ATOM 1230 N N . SER B 1 14 ? -13.672 23.562 2.707 1 94.31 14 SER B N 1
ATOM 1231 C CA . SER B 1 14 ? -13.758 22.453 1.765 1 94.31 14 SER B CA 1
ATOM 1232 C C . SER B 1 14 ? -12.391 22.125 1.164 1 94.31 14 SER B C 1
ATOM 1234 O O . SER B 1 14 ? -11.57 23.031 0.956 1 94.31 14 SER B O 1
ATOM 1236 N N . ILE B 1 15 ? -12.203 20.891 0.895 1 96.25 15 ILE B N 1
ATOM 1237 C CA . ILE B 1 15 ? -11.008 20.406 0.217 1 96.25 15 ILE B CA 1
ATOM 1238 C C . ILE B 1 15 ? -11.219 20.453 -1.295 1 96.25 15 ILE B C 1
ATOM 1240 O O . ILE B 1 15 ? -12.281 20.078 -1.791 1 96.25 15 ILE B O 1
ATOM 1244 N N . PRO B 1 16 ? -10.188 20.938 -2.041 1 95.25 16 PRO B N 1
ATOM 1245 C CA . PRO B 1 16 ? -10.328 20.938 -3.498 1 95.25 16 PRO B CA 1
ATOM 1246 C C . PRO B 1 16 ? -10.672 19.562 -4.062 1 95.25 16 PRO B C 1
ATOM 1248 O O . PRO B 1 16 ? -10.188 18.547 -3.557 1 95.25 16 PRO B O 1
ATOM 1251 N N . GLU B 1 17 ? -11.359 19.531 -5.172 1 93.44 17 GLU B N 1
ATOM 1252 C CA . GLU B 1 17 ? -11.758 18.281 -5.809 1 93.44 17 GLU B CA 1
ATOM 1253 C C . GLU B 1 17 ? -10.539 17.516 -6.328 1 93.44 17 GLU B C 1
ATOM 1255 O O . GLU B 1 17 ? -10.578 16.281 -6.465 1 93.44 17 GLU B O 1
ATOM 1260 N N . THR B 1 18 ? -9.438 18.219 -6.543 1 94.38 18 THR B N 1
ATOM 1261 C CA . THR B 1 18 ? -8.258 17.609 -7.145 1 94.38 18 THR B CA 1
ATOM 1262 C C . THR B 1 18 ? -7.266 17.172 -6.07 1 94.38 18 THR B C 1
ATOM 1264 O O . THR B 1 18 ? -6.141 16.766 -6.379 1 94.38 18 THR B O 1
ATOM 1267 N N . ALA B 1 19 ? -7.637 17.266 -4.828 1 96.88 19 ALA B N 1
ATOM 1268 C CA . ALA B 1 19 ? -6.742 16.891 -3.738 1 96.88 19 ALA B CA 1
ATOM 1269 C C . ALA B 1 19 ? -6.379 15.398 -3.812 1 96.88 19 ALA B C 1
ATOM 1271 O O . ALA B 1 19 ? -7.234 14.562 -4.117 1 96.88 19 ALA B O 1
ATOM 1272 N N . VAL B 1 20 ? -5.18 15.07 -3.508 1 96.88 20 VAL B N 1
ATOM 1273 C CA . VAL B 1 20 ? -4.66 13.711 -3.604 1 96.88 20 VAL B CA 1
ATOM 1274 C C . VAL B 1 20 ? -5.09 12.906 -2.377 1 96.88 20 VAL B C 1
ATOM 1276 O O . VAL B 1 20 ? -4.816 13.305 -1.241 1 96.88 20 VAL B O 1
ATOM 1279 N N . VAL B 1 21 ? -5.738 11.773 -2.637 1 96.94 21 VAL B N 1
ATOM 1280 C CA . VAL B 1 21 ? -6.129 10.859 -1.57 1 96.94 21 VAL B CA 1
ATOM 1281 C C . VAL B 1 21 ? -4.938 9.992 -1.172 1 96.94 21 VAL B C 1
ATOM 1283 O O . VAL B 1 21 ? -4.27 9.414 -2.031 1 96.94 21 VAL B O 1
ATOM 1286 N N . GLY B 1 22 ? -4.68 9.922 0.147 1 98.12 22 GLY B N 1
ATOM 1287 C CA . GLY B 1 22 ? -3.559 9.133 0.639 1 98.12 22 GLY B CA 1
ATOM 1288 C C . GLY B 1 22 ? -3.984 7.852 1.323 1 98.12 22 GLY B C 1
ATOM 1289 O O . GLY B 1 22 ? -3.164 6.961 1.552 1 98.12 22 GLY B O 1
ATOM 1290 N N . GLY B 1 23 ? -5.215 7.73 1.658 1 98.06 23 GLY B N 1
ATOM 1291 C CA . GLY B 1 23 ? -5.703 6.547 2.346 1 98.06 23 GLY B CA 1
ATOM 1292 C C . GLY B 1 23 ? -7.027 6.766 3.053 1 98.06 23 GLY B C 1
ATOM 1293 O O . GLY B 1 23 ? -7.805 7.641 2.668 1 98.06 23 GLY B O 1
ATOM 1294 N N . ARG B 1 24 ? -7.309 5.906 4.059 1 98.25 24 ARG B N 1
ATOM 1295 C CA . ARG B 1 24 ? -8.531 5.934 4.852 1 98.25 24 ARG B CA 1
ATOM 1296 C C . ARG B 1 24 ? -8.234 5.719 6.332 1 98.25 24 ARG B C 1
ATOM 1298 O O . ARG B 1 24 ? -7.367 4.914 6.684 1 98.25 24 ARG B O 1
ATOM 1305 N N . ASP B 1 25 ? -8.953 6.398 7.125 1 98 25 ASP B N 1
ATOM 1306 C CA . ASP B 1 25 ? -8.836 6.238 8.57 1 98 25 ASP B CA 1
ATOM 1307 C C . ASP B 1 25 ? -9.68 5.07 9.062 1 98 25 ASP B C 1
ATOM 1309 O O . ASP B 1 25 ? -10.461 4.492 8.305 1 98 25 ASP B O 1
ATOM 1313 N N . ILE B 1 26 ? -9.492 4.723 10.312 1 96.56 26 ILE B N 1
ATOM 1314 C CA . ILE B 1 26 ? -10.125 3.578 10.945 1 96.56 26 ILE B CA 1
ATOM 1315 C C . ILE B 1 26 ? -11.648 3.695 10.828 1 96.56 26 ILE B C 1
ATOM 1317 O O . ILE B 1 26 ? -12.344 2.693 10.641 1 96.56 26 ILE B O 1
ATOM 1321 N N . ASP B 1 27 ? -12.172 4.922 10.844 1 96.5 27 ASP B N 1
ATOM 1322 C CA . ASP B 1 27 ? -13.625 5.121 10.812 1 96.5 27 ASP B CA 1
ATOM 1323 C C . ASP B 1 27 ? -14.133 5.254 9.383 1 96.5 27 ASP B C 1
ATOM 1325 O O . ASP B 1 27 ? -15.297 5.574 9.164 1 96.5 27 ASP B O 1
ATOM 1329 N N . GLY B 1 28 ? -13.266 5.109 8.477 1 96.19 28 GLY B N 1
ATOM 1330 C CA . GLY B 1 28 ? -13.664 5.148 7.074 1 96.19 28 GLY B CA 1
ATOM 1331 C C . GLY B 1 28 ? -13.461 6.512 6.434 1 96.19 28 GLY B C 1
ATOM 1332 O O . GLY B 1 28 ? -13.578 6.652 5.215 1 96.19 28 GLY B O 1
ATOM 1333 N N . SER B 1 29 ? -13.094 7.535 7.219 1 98 29 SER B N 1
ATOM 1334 C CA . SER B 1 29 ? -12.875 8.867 6.664 1 98 29 SER B CA 1
ATOM 1335 C C . SER B 1 29 ? -11.703 8.875 5.695 1 98 29 SER B C 1
ATOM 1337 O O . SER B 1 29 ? -10.688 8.211 5.93 1 98 29 SER B O 1
ATOM 1339 N N . THR B 1 30 ? -11.859 9.68 4.668 1 97.69 30 THR B N 1
ATOM 1340 C CA . THR B 1 30 ? -10.781 9.812 3.691 1 97.69 30 THR B CA 1
ATOM 1341 C C . THR B 1 30 ? -9.633 10.625 4.266 1 97.69 30 THR B C 1
ATOM 1343 O O . THR B 1 30 ? -9.852 11.648 4.926 1 97.69 30 THR B O 1
ATOM 1346 N N . ILE B 1 31 ? -8.453 10.172 4 1 98.5 31 ILE B N 1
ATOM 1347 C CA . ILE B 1 31 ? -7.246 10.906 4.355 1 98.5 31 ILE B CA 1
ATOM 1348 C C . ILE B 1 31 ? -6.621 11.508 3.098 1 98.5 31 ILE B C 1
ATOM 1350 O O . ILE B 1 31 ? -6.348 10.789 2.131 1 98.5 31 ILE B O 1
ATOM 1354 N N . TYR B 1 32 ? -6.402 12.773 3.127 1 98.5 32 TYR B N 1
ATOM 1355 C CA . TYR B 1 32 ? -5.742 13.461 2.021 1 98.5 32 TYR B CA 1
ATOM 1356 C C . TYR B 1 32 ? -4.297 13.797 2.373 1 98.5 32 TYR B C 1
ATOM 1358 O O . TYR B 1 32 ? -3.955 13.938 3.549 1 98.5 32 TYR B O 1
ATOM 1366 N N . VAL B 1 33 ? -3.5 13.977 1.339 1 98.62 33 VAL B N 1
ATOM 1367 C CA . VAL B 1 33 ? -2.09 14.32 1.493 1 98.62 33 VAL B CA 1
ATOM 1368 C C . VAL B 1 33 ? -1.942 15.82 1.738 1 98.62 33 VAL B C 1
ATOM 1370 O O . VAL B 1 33 ? -2.342 16.625 0.902 1 98.62 33 VAL B O 1
ATOM 1373 N N . GLY B 1 34 ? -1.351 16.125 2.869 1 98.69 34 GLY B N 1
ATOM 1374 C CA . GLY B 1 34 ? -1.097 17.516 3.18 1 98.69 34 GLY B CA 1
ATOM 1375 C C . GLY B 1 34 ? 0.272 17.75 3.789 1 98.69 34 GLY B C 1
ATOM 1376 O O . GLY B 1 34 ? 1.085 16.828 3.879 1 98.69 34 GLY B O 1
ATOM 1377 N N . LYS B 1 35 ? 0.526 18.969 4.133 1 98.75 35 LYS B N 1
ATOM 1378 C CA . LYS B 1 35 ? 1.674 19.375 4.938 1 98.75 35 LYS B CA 1
ATOM 1379 C C . LYS B 1 35 ? 1.317 20.531 5.855 1 98.75 35 LYS B C 1
ATOM 1381 O O . LYS B 1 35 ? 0.377 21.281 5.582 1 98.75 35 LYS B O 1
ATOM 1386 N N . ALA B 1 36 ? 2.01 20.625 6.902 1 98.88 36 ALA B N 1
ATOM 1387 C CA . ALA B 1 36 ? 1.733 21.672 7.883 1 98.88 36 ALA B CA 1
ATOM 1388 C C . ALA B 1 36 ? 2.992 22.047 8.656 1 98.88 36 ALA B C 1
ATOM 1390 O O . ALA B 1 36 ? 3.93 21.25 8.758 1 98.88 36 ALA B O 1
ATOM 1391 N N . TYR B 1 37 ? 2.908 23.219 9.141 1 98.69 37 TYR B N 1
ATOM 1392 C CA . TYR B 1 37 ? 3.996 23.766 9.945 1 98.69 37 TYR B CA 1
ATOM 1393 C C . TYR B 1 37 ? 3.918 23.266 11.383 1 98.69 37 TYR B C 1
ATOM 1395 O O . TYR B 1 37 ? 2.832 23.188 11.961 1 98.69 37 TYR B O 1
ATOM 1403 N N . HIS B 1 38 ? 5.105 22.906 11.953 1 98.81 38 HIS B N 1
ATOM 1404 C CA . HIS B 1 38 ? 5.188 22.594 13.375 1 98.81 38 HIS B CA 1
ATOM 1405 C C . HIS B 1 38 ? 6.598 22.828 13.914 1 98.81 38 HIS B C 1
ATOM 1407 O O . HIS B 1 38 ? 7.551 22.188 13.461 1 98.81 38 HIS B O 1
ATOM 1413 N N . GLU B 1 39 ? 6.758 23.734 14.75 1 98.25 39 GLU B N 1
ATOM 1414 C CA . GLU B 1 39 ? 7.988 24 15.5 1 98.25 39 GLU B CA 1
ATOM 1415 C C . GLU B 1 39 ? 9.18 24.156 14.562 1 98.25 39 GLU B C 1
ATOM 1417 O O . GLU B 1 39 ? 10.234 23.562 14.773 1 98.25 39 GLU B O 1
ATOM 1422 N N . GLY B 1 40 ? 9.031 24.891 13.516 1 98.25 40 GLY B N 1
ATOM 1423 C CA . GLY B 1 40 ? 10.125 25.234 12.625 1 98.25 40 GLY B CA 1
ATOM 1424 C C . GLY B 1 40 ? 10.234 24.312 11.43 1 98.25 40 GLY B C 1
ATOM 1425 O O . GLY B 1 40 ? 10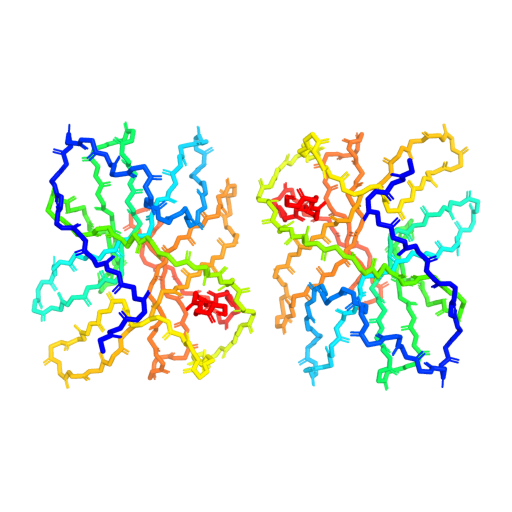.977 24.578 10.484 1 98.25 40 GLY B O 1
ATOM 1426 N N . ASP B 1 41 ? 9.5 23.234 11.5 1 98.75 41 ASP B N 1
ATOM 1427 C CA . ASP B 1 41 ? 9.516 22.281 10.398 1 98.75 41 ASP B CA 1
ATOM 1428 C C . ASP B 1 41 ? 8.25 22.391 9.555 1 98.75 41 ASP B C 1
ATOM 1430 O O . ASP B 1 41 ? 7.215 22.859 10.039 1 98.75 41 ASP B O 1
ATOM 1434 N N . ILE B 1 42 ? 8.383 22.078 8.336 1 98.81 42 ILE B N 1
ATOM 1435 C CA . ILE B 1 42 ? 7.238 21.734 7.504 1 98.81 42 ILE B CA 1
ATOM 1436 C C . ILE B 1 42 ? 7.145 20.219 7.355 1 98.81 42 ILE B C 1
ATOM 1438 O O . ILE B 1 42 ? 8.094 19.562 6.91 1 98.81 42 ILE B O 1
ATOM 1442 N N . LEU B 1 43 ? 5.996 19.688 7.805 1 98.94 43 LEU B N 1
ATOM 1443 C CA . LEU B 1 43 ? 5.879 18.234 7.922 1 98.94 43 LEU B CA 1
ATOM 1444 C C . LEU B 1 43 ? 4.73 17.719 7.059 1 98.94 43 LEU B C 1
ATOM 1446 O O . LEU B 1 43 ? 3.664 18.328 7 1 98.94 43 LEU B O 1
ATOM 1450 N N . PRO B 1 44 ? 4.965 16.578 6.391 1 98.88 44 PRO B N 1
ATOM 1451 C CA . PRO B 1 44 ? 3.791 15.898 5.844 1 98.88 44 PRO B CA 1
ATOM 1452 C C . PRO B 1 44 ? 2.693 15.688 6.883 1 98.88 44 PRO B C 1
ATOM 1454 O O . PRO B 1 44 ? 2.986 15.383 8.039 1 98.88 44 PRO B O 1
ATOM 1457 N N . ALA B 1 45 ? 1.485 15.828 6.43 1 98.81 45 ALA B N 1
ATOM 1458 C CA . ALA B 1 45 ? 0.328 15.75 7.316 1 98.81 45 ALA B CA 1
ATOM 1459 C C . ALA B 1 45 ? -0.759 14.859 6.723 1 98.81 45 ALA B C 1
ATOM 1461 O O . ALA B 1 45 ? -0.989 14.867 5.512 1 98.81 45 ALA B O 1
ATOM 1462 N N . LYS B 1 46 ? -1.379 14.008 7.551 1 98.62 46 LYS B N 1
ATOM 1463 C CA . LYS B 1 46 ? -2.635 13.43 7.078 1 98.62 46 LYS B CA 1
ATOM 1464 C C . LYS B 1 46 ? -3.809 14.367 7.355 1 98.62 46 LYS B C 1
ATOM 1466 O O . LYS B 1 46 ? -4.07 14.711 8.508 1 98.62 46 LYS B O 1
ATOM 1471 N N . VAL B 1 47 ? -4.477 14.789 6.297 1 98.5 47 VAL B N 1
ATOM 1472 C CA . VAL B 1 47 ? -5.605 15.711 6.371 1 98.5 47 VAL B CA 1
ATOM 1473 C C . VAL B 1 47 ? -6.914 14.93 6.344 1 98.5 47 VAL B C 1
ATOM 1475 O O . VAL B 1 47 ? -7.152 14.133 5.438 1 98.5 47 VAL B O 1
ATOM 1478 N N . ILE B 1 48 ? -7.723 15.156 7.387 1 98.38 48 ILE B N 1
ATOM 1479 C CA . ILE B 1 48 ? -9.008 14.469 7.5 1 98.38 48 ILE B CA 1
ATOM 1480 C C . ILE B 1 48 ? -10.133 15.5 7.59 1 98.38 48 ILE B C 1
ATOM 1482 O O . ILE B 1 48 ? -10.523 15.906 8.688 1 98.38 48 ILE B O 1
ATOM 1486 N N . PRO B 1 49 ? -10.688 15.805 6.48 1 97.69 49 PRO B N 1
ATOM 1487 C CA . PRO B 1 49 ? -11.695 16.859 6.457 1 97.69 49 PRO B CA 1
ATOM 1488 C C . PRO B 1 49 ? -12.906 16.547 7.336 1 97.69 49 PRO B C 1
ATOM 1490 O O . PRO B 1 49 ? -13.438 17.438 8.008 1 97.69 49 PRO B O 1
ATOM 1493 N N . ASP B 1 50 ? -13.312 15.328 7.375 1 97.19 50 ASP B N 1
ATOM 1494 C CA . ASP B 1 50 ? -14.477 14.93 8.164 1 97.19 50 ASP B CA 1
ATOM 1495 C C . ASP B 1 50 ? -14.266 15.234 9.641 1 97.19 50 ASP B C 1
ATOM 1497 O O . ASP B 1 50 ? -15.234 15.328 10.406 1 97.19 50 ASP B O 1
ATOM 1501 N N . LYS B 1 51 ? -13.039 15.375 10.047 1 96.62 51 LYS B N 1
ATOM 1502 C CA . LYS B 1 51 ? -12.711 15.664 11.445 1 96.62 51 LYS B CA 1
ATOM 1503 C C . LYS B 1 51 ? -12.234 17.109 11.602 1 96.62 51 LYS B C 1
ATOM 1505 O O . LYS B 1 51 ? -11.82 17.516 12.695 1 96.62 51 LYS B O 1
ATOM 1510 N N . ASN B 1 52 ? -12.172 17.781 10.586 1 96.38 52 ASN B N 1
ATOM 1511 C CA . ASN B 1 52 ? -11.727 19.172 10.578 1 96.38 52 ASN B CA 1
ATOM 1512 C C . ASN B 1 52 ? -10.336 19.312 11.188 1 96.38 52 ASN B C 1
ATOM 1514 O O . ASN B 1 52 ? -10.125 20.156 12.07 1 96.38 52 ASN B O 1
ATOM 1518 N N . VAL B 1 53 ? -9.43 18.5 10.641 1 97.81 53 VAL B N 1
ATOM 1519 C CA . VAL B 1 53 ? -8.109 18.547 11.266 1 97.81 53 VAL B CA 1
ATOM 1520 C C . VAL B 1 53 ? -7.074 17.922 10.328 1 97.81 53 VAL B C 1
ATOM 1522 O O . VAL B 1 53 ? -7.41 17.109 9.477 1 97.81 53 VAL B O 1
ATOM 1525 N N . ALA B 1 54 ? -5.859 18.359 10.438 1 98.56 54 ALA B N 1
ATOM 1526 C CA . ALA B 1 54 ? -4.684 17.641 9.953 1 98.56 54 ALA B CA 1
ATOM 1527 C C . ALA B 1 54 ? -3.789 17.203 11.109 1 98.56 54 ALA B C 1
ATOM 1529 O O . ALA B 1 54 ? -3.686 17.906 12.125 1 98.56 54 ALA B O 1
ATOM 1530 N N . TYR B 1 55 ? -3.145 16.062 10.953 1 98.81 55 TYR B N 1
ATOM 1531 C CA . TYR B 1 55 ? -2.213 15.586 11.977 1 98.81 55 TYR B CA 1
ATOM 1532 C C . TYR B 1 55 ? -0.805 15.461 11.406 1 98.81 55 TYR B C 1
ATOM 1534 O O . TYR B 1 55 ? -0.62 14.953 10.297 1 98.81 55 TYR B O 1
ATOM 1542 N N . VAL B 1 56 ? 0.142 15.883 12.164 1 98.81 56 VAL B N 1
ATOM 1543 C CA . VAL B 1 56 ? 1.55 15.633 11.875 1 98.81 56 VAL B CA 1
ATOM 1544 C C . VAL B 1 56 ? 2.189 14.867 13.031 1 98.81 56 VAL B C 1
ATOM 1546 O O . VAL B 1 56 ? 1.668 14.867 14.148 1 98.81 56 VAL B O 1
ATOM 1549 N N . CYS B 1 57 ? 3.291 14.211 12.734 1 98.19 57 CYS B N 1
ATOM 1550 C CA . CYS B 1 57 ? 4.059 13.555 13.797 1 98.19 57 CYS B CA 1
ATOM 1551 C C . CYS B 1 57 ? 5.375 14.281 14.039 1 98.19 57 CYS B C 1
ATOM 1553 O O . CYS B 1 57 ? 6.055 14.688 13.094 1 98.19 57 CYS B O 1
ATOM 1555 N N . TYR B 1 58 ? 5.699 14.438 15.25 1 98.25 58 TYR B N 1
ATOM 1556 C CA . TYR B 1 58 ? 6.875 15.188 15.688 1 98.25 58 TYR B CA 1
ATOM 1557 C C . TYR B 1 58 ? 7.219 14.867 17.141 1 98.25 58 TYR B C 1
ATOM 1559 O O . TYR B 1 58 ? 6.355 14.922 18.016 1 98.25 58 TYR B O 1
ATOM 1567 N N . ASN B 1 59 ? 8.453 14.453 17.281 1 97.62 59 ASN B N 1
ATOM 1568 C CA . ASN B 1 59 ? 8.984 14.219 18.625 1 97.62 59 ASN B CA 1
ATOM 1569 C C . ASN B 1 59 ? 8.141 13.203 19.391 1 97.62 59 ASN B C 1
ATOM 1571 O O . ASN B 1 59 ? 7.785 13.43 20.547 1 97.62 59 ASN B O 1
ATOM 1575 N N . GLY B 1 60 ? 7.801 12.172 18.766 1 98 60 GLY B N 1
ATOM 1576 C CA . GLY B 1 60 ? 7.18 11.031 19.422 1 98 60 GLY B CA 1
ATOM 1577 C C . GLY B 1 60 ? 5.68 11.18 19.594 1 98 60 GLY B C 1
ATOM 1578 O O . GLY B 1 60 ? 5.02 10.289 20.125 1 98 60 GLY B O 1
ATOM 1579 N N . GLU B 1 61 ? 5.105 12.352 19.047 1 98.19 61 GLU B N 1
ATOM 1580 C CA . GLU B 1 61 ? 3.691 12.617 19.297 1 98.19 61 GLU B CA 1
ATOM 1581 C C . GLU B 1 61 ? 2.965 13 18.016 1 98.19 61 GLU B C 1
ATOM 1583 O O . GLU B 1 61 ? 3.592 13.445 17.047 1 98.19 61 GLU B O 1
ATOM 1588 N N . GLU B 1 62 ? 1.746 12.766 18.016 1 98.12 62 GLU B N 1
ATOM 1589 C CA . GLU B 1 62 ? 0.831 13.273 17 1 98.12 62 GLU B CA 1
ATOM 1590 C C . GLU B 1 62 ? 0.315 14.664 17.375 1 98.12 62 GLU B C 1
ATOM 1592 O O . GLU B 1 62 ? -0.147 14.875 18.5 1 98.12 62 GLU B O 1
ATOM 1597 N N . HIS B 1 63 ? 0.366 15.672 16.438 1 98.56 63 HIS B N 1
ATOM 1598 C CA . HIS B 1 63 ? -0.054 17.047 16.672 1 98.56 63 HIS B CA 1
ATOM 1599 C C . HIS B 1 63 ? -1.144 17.469 15.688 1 98.56 63 HIS B C 1
ATOM 1601 O O . HIS B 1 63 ? -0.97 17.359 14.469 1 98.56 63 HIS B O 1
ATOM 1607 N N . ALA B 1 64 ? -2.174 18 16.234 1 98.56 64 ALA B N 1
ATOM 1608 C CA . ALA B 1 64 ? -3.277 18.5 15.422 1 98.56 64 ALA B CA 1
ATOM 1609 C C . ALA B 1 64 ? -2.977 19.891 14.891 1 98.56 64 ALA B C 1
ATOM 1611 O O . ALA B 1 64 ? -2.439 20.734 15.609 1 98.56 64 ALA B O 1
ATOM 1612 N N . LYS B 1 65 ? -3.295 20.094 13.586 1 98.62 65 LYS B N 1
ATOM 1613 C CA . LYS B 1 65 ? -3.125 21.375 12.914 1 98.62 65 LYS B CA 1
ATOM 1614 C C . LYS B 1 65 ? -4.426 21.828 12.25 1 98.62 65 LYS B C 1
ATOM 1616 O O . LYS B 1 65 ? -5.148 21.016 11.68 1 98.62 65 LYS B O 1
ATOM 1621 N N . SER B 1 66 ? -4.707 23.109 12.289 1 98.19 66 SER B N 1
ATOM 1622 C CA . SER B 1 66 ? -5.898 23.656 11.648 1 98.19 66 SER B CA 1
ATOM 1623 C C . SER B 1 66 ? -5.547 24.375 10.359 1 98.19 66 SER B C 1
ATOM 1625 O O . SER B 1 66 ? -6.426 24.688 9.547 1 98.19 66 SER B O 1
ATOM 1627 N N . ASP B 1 67 ? -4.328 24.719 10.25 1 98.12 67 ASP B N 1
ATOM 1628 C CA . ASP B 1 67 ? -3.807 25.312 9.023 1 98.12 67 ASP B CA 1
ATOM 1629 C C . ASP B 1 67 ? -2.84 24.375 8.32 1 98.12 67 ASP B C 1
ATOM 1631 O O . ASP B 1 67 ? -1.902 23.859 8.93 1 98.12 67 ASP B O 1
ATOM 1635 N N . PHE B 1 68 ? -3.1 24.109 7.125 1 98.62 68 PHE B N 1
ATOM 1636 C CA . PHE B 1 68 ? -2.309 23.156 6.359 1 98.62 68 PHE B CA 1
ATOM 1637 C C . PHE B 1 68 ? -2.42 23.438 4.867 1 98.62 68 PHE B C 1
ATOM 1639 O O . PHE B 1 68 ? -3.129 24.359 4.453 1 98.62 68 PHE B O 1
ATOM 1646 N N . GLU B 1 69 ? -1.638 22.797 4.109 1 98.31 69 GLU B N 1
ATOM 1647 C CA . GLU B 1 69 ? -1.771 22.734 2.656 1 98.31 69 GLU B CA 1
ATOM 1648 C C . GLU B 1 69 ? -2.123 21.328 2.191 1 98.31 69 GLU B C 1
ATOM 1650 O O . GLU B 1 69 ? -1.754 20.344 2.838 1 98.31 69 GLU B O 1
ATOM 1655 N N . VAL B 1 70 ? -2.873 21.25 1.091 1 98.12 70 VAL B N 1
ATOM 1656 C CA . VAL B 1 70 ? -3.188 19.953 0.489 1 98.12 70 VAL B CA 1
ATOM 1657 C C . VAL B 1 70 ? -2.553 19.859 -0.896 1 98.12 70 VAL B C 1
ATOM 1659 O O . VAL B 1 70 ? -2.51 20.844 -1.635 1 98.12 70 VAL B O 1
ATOM 1662 N N . LEU B 1 71 ? -2.014 18.719 -1.201 1 97.81 71 LEU B N 1
ATOM 1663 C CA . LEU B 1 71 ? -1.445 18.453 -2.52 1 97.81 71 LEU B CA 1
ATOM 1664 C C . LEU B 1 71 ? -2.545 18.25 -3.555 1 97.81 71 LEU B C 1
ATOM 1666 O O . LEU B 1 71 ? -3.506 17.516 -3.311 1 97.81 71 LEU B O 1
ATOM 1670 N N . CYS B 1 72 ? -2.445 18.969 -4.645 1 95.31 72 CYS B N 1
ATOM 1671 C CA . CYS B 1 72 ? -3.43 18.828 -5.711 1 95.31 72 CYS B CA 1
ATOM 1672 C C . CYS B 1 72 ? -2.754 18.531 -7.043 1 95.31 72 CYS B C 1
ATOM 1674 O O . CYS B 1 72 ? -1.583 18.859 -7.242 1 95.31 72 CYS B O 1
ATOM 1676 N N . GLN B 1 73 ? -3.543 18.016 -7.988 1 75.81 73 GLN B N 1
ATOM 1677 C CA . GLN B 1 73 ? -3.236 17.938 -9.414 1 75.81 73 GLN B CA 1
ATOM 1678 C C . GLN B 1 73 ? -2.021 17.047 -9.664 1 75.81 73 GLN B C 1
ATOM 1680 O O . GLN B 1 73 ? -1.302 16.688 -8.727 1 75.81 73 GLN B O 1
ATOM 1685 N N . SER B 1 74 ? -1.982 16.359 -10.797 1 76.56 74 SER B N 1
ATOM 1686 C CA . SER B 1 74 ? -1.006 15.484 -11.445 1 76.56 74 SER B CA 1
ATOM 1687 C C . SER B 1 74 ? -1.349 14.016 -11.242 1 76.56 74 SER B C 1
ATOM 1689 O O . SER B 1 74 ? -2.41 13.688 -10.703 1 76.56 74 SER B O 1
ATOM 1691 N N . GLU B 1 75 ? -0.681 13.234 -11.875 1 87.81 75 GLU B N 1
ATOM 1692 C CA . GLU B 1 75 ? -0.76 11.789 -11.727 1 87.81 75 GLU B CA 1
ATOM 1693 C C . GLU B 1 75 ? 0.341 11.266 -10.812 1 87.81 75 GLU B C 1
ATOM 1695 O O . GLU B 1 75 ? 1.522 11.539 -11.031 1 87.81 75 GLU B O 1
ATOM 1700 N N . TYR B 1 76 ? -0.083 10.648 -9.727 1 94.06 76 TYR B N 1
ATOM 1701 C CA . TYR B 1 76 ? 0.856 10.133 -8.734 1 94.06 76 TYR B CA 1
ATOM 1702 C C . TYR B 1 76 ? 0.78 8.617 -8.641 1 94.06 76 TYR B C 1
ATOM 1704 O O . TYR B 1 76 ? -0.186 8.008 -9.109 1 94.06 76 TYR B O 1
ATOM 1712 N N . VAL B 1 77 ? 1.847 8.062 -8.133 1 94.25 77 VAL B N 1
ATOM 1713 C CA . VAL B 1 77 ? 1.901 6.637 -7.812 1 94.25 77 VAL B CA 1
ATOM 1714 C C . VAL B 1 77 ? 2.518 6.445 -6.426 1 94.25 77 VAL B C 1
ATOM 1716 O O . VAL B 1 77 ? 3.299 7.281 -5.965 1 94.25 77 VAL B O 1
ATOM 1719 N N . TRP B 1 78 ? 2.107 5.465 -5.73 1 97.12 78 TRP B N 1
ATOM 1720 C CA . TRP B 1 78 ? 2.75 5.023 -4.496 1 97.12 78 TRP B CA 1
ATOM 1721 C C . TRP B 1 78 ? 3.754 3.91 -4.773 1 97.12 78 TRP B C 1
ATOM 1723 O O . TRP B 1 78 ? 3.402 2.877 -5.348 1 97.12 78 TRP B O 1
ATOM 1733 N N . GLU B 1 79 ? 4.996 4.105 -4.383 1 97.38 79 GLU B N 1
ATOM 1734 C CA . GLU B 1 79 ? 6.055 3.139 -4.652 1 97.38 79 GLU B CA 1
ATOM 1735 C C . GLU B 1 79 ? 6.586 2.529 -3.357 1 97.38 79 GLU B C 1
ATOM 1737 O O . GLU B 1 79 ? 6.871 3.248 -2.396 1 97.38 79 GLU B O 1
ATOM 1742 N N . PHE B 1 80 ? 6.719 1.189 -3.408 1 98.12 80 PHE B N 1
ATOM 1743 C CA . PHE B 1 80 ? 7.289 0.496 -2.258 1 98.12 80 PHE B CA 1
ATOM 1744 C C . PHE B 1 80 ? 8.742 0.893 -2.051 1 98.12 80 PHE B C 1
ATOM 1746 O O . PHE B 1 80 ? 9.539 0.878 -2.996 1 98.12 80 PHE B O 1
ATOM 1753 N N . CYS B 1 81 ? 9.117 1.293 -0.829 1 98.31 81 CYS B N 1
ATOM 1754 C CA . CYS B 1 81 ? 10.461 1.625 -0.365 1 98.31 81 CYS B CA 1
ATOM 1755 C C . CYS B 1 81 ? 10.695 1.094 1.044 1 98.31 81 CYS B C 1
ATOM 1757 O O . CYS B 1 81 ? 9.781 0.573 1.679 1 98.31 81 CYS B O 1
ATOM 1759 N N . SER B 1 82 ? 11.984 1.131 1.51 1 98.25 82 SER B N 1
ATOM 1760 C CA . SER B 1 82 ? 12.336 0.687 2.857 1 98.25 82 SER B CA 1
ATOM 1761 C C . SER B 1 82 ? 13.555 1.426 3.387 1 98.25 82 SER B C 1
ATOM 1763 O O . SER B 1 82 ? 14.32 2.01 2.613 1 98.25 82 SER B O 1
ATOM 1765 N N . ASN B 1 83 ? 13.609 1.534 4.711 1 98.25 83 ASN B N 1
ATOM 1766 C CA . ASN B 1 83 ? 14.812 1.957 5.422 1 98.25 83 ASN B CA 1
ATOM 1767 C C . ASN B 1 83 ? 15.266 3.346 4.984 1 98.25 83 ASN B C 1
ATOM 1769 O O . ASN B 1 83 ? 16.453 3.584 4.793 1 98.25 83 ASN B O 1
ATOM 1773 N N . GLY B 1 84 ? 14.344 4.18 4.73 1 98.5 84 GLY B N 1
ATOM 1774 C CA . GLY B 1 84 ? 14.648 5.566 4.418 1 98.5 84 GLY B CA 1
ATOM 1775 C C . GLY B 1 84 ? 14.898 5.805 2.939 1 98.5 84 GLY B C 1
ATOM 1776 O O . GLY B 1 84 ? 15.156 6.934 2.523 1 98.5 84 GLY B O 1
ATOM 1777 N N . SER B 1 85 ? 14.82 4.746 2.104 1 98.38 85 SER B N 1
ATOM 1778 C CA . SER B 1 85 ? 15 4.93 0.666 1 98.38 85 SER B CA 1
ATOM 1779 C C . SER B 1 85 ? 13.875 5.77 0.071 1 98.38 85 SER B C 1
ATOM 1781 O O . SER B 1 85 ? 12.734 5.699 0.527 1 98.38 85 SER B O 1
ATOM 1783 N N . ILE B 1 86 ? 14.266 6.59 -0.93 1 98.75 86 ILE B N 1
ATOM 1784 C CA . ILE B 1 86 ? 13.352 7.492 -1.625 1 98.75 86 ILE B CA 1
ATOM 1785 C C . ILE B 1 86 ? 1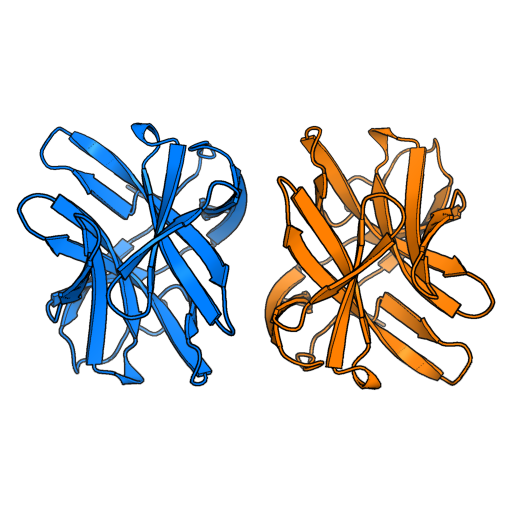3.508 7.32 -3.135 1 98.75 86 ILE B C 1
ATOM 1787 O O . ILE B 1 86 ? 14.625 7.355 -3.66 1 98.75 86 ILE B O 1
ATOM 1791 N N . PRO B 1 87 ? 12.391 7.074 -3.818 1 97.94 87 PRO B N 1
ATOM 1792 C CA . PRO B 1 87 ? 12.523 7.027 -5.277 1 97.94 87 PRO B CA 1
ATOM 1793 C C . PRO B 1 87 ? 12.867 8.383 -5.883 1 97.94 87 PRO B C 1
ATOM 1795 O O . PRO B 1 87 ? 12.617 9.422 -5.27 1 97.94 87 PRO B O 1
ATOM 1798 N N . ALA B 1 88 ? 13.43 8.445 -7.082 1 95.75 88 ALA B N 1
ATOM 1799 C CA . ALA B 1 88 ? 13.953 9.641 -7.73 1 95.75 88 ALA B CA 1
ATOM 1800 C C . ALA B 1 88 ? 12.852 10.664 -7.969 1 95.75 88 ALA B C 1
ATOM 1802 O O . ALA B 1 88 ? 13.086 11.875 -7.883 1 95.75 88 ALA B O 1
ATOM 1803 N N . ASP B 1 89 ? 11.586 10.227 -8.188 1 96 89 ASP B N 1
ATOM 1804 C CA . ASP B 1 89 ? 10.5 11.133 -8.539 1 96 89 ASP B CA 1
ATOM 1805 C C . ASP B 1 89 ? 9.578 11.375 -7.348 1 96 89 ASP B C 1
ATOM 1807 O O . ASP B 1 89 ? 8.406 11.727 -7.523 1 96 89 ASP B O 1
ATOM 1811 N N . ALA B 1 90 ? 10.094 11.195 -6.188 1 97.88 90 ALA B N 1
ATOM 1812 C CA . ALA B 1 90 ? 9.297 11.359 -4.973 1 97.88 90 ALA B CA 1
A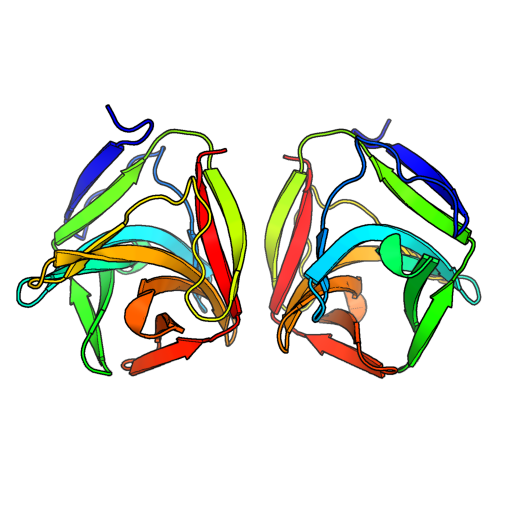TOM 1813 C C . ALA B 1 90 ? 8.844 12.812 -4.812 1 97.88 90 ALA B C 1
ATOM 1815 O O . ALA B 1 90 ? 9.578 13.742 -5.156 1 97.88 90 ALA B O 1
ATOM 1816 N N . VAL B 1 91 ? 7.711 13 -4.312 1 97.31 91 VAL B N 1
ATOM 1817 C CA . VAL B 1 91 ? 7.18 14.32 -3.998 1 97.31 91 VAL B CA 1
ATOM 1818 C C . VAL B 1 91 ? 7.75 14.805 -2.668 1 97.31 91 VAL B C 1
ATOM 1820 O O . VAL B 1 91 ? 7.633 14.125 -1.647 1 97.31 91 VAL B O 1
ATOM 1823 N N . ALA B 1 92 ? 8.422 15.953 -2.668 1 97.56 92 ALA B N 1
ATOM 1824 C CA . ALA B 1 92 ? 8.844 16.562 -1.414 1 97.56 92 ALA B CA 1
ATOM 1825 C C . ALA B 1 92 ? 7.641 17.078 -0.627 1 97.56 92 ALA B C 1
ATOM 1827 O O . ALA B 1 92 ? 6.844 17.875 -1.143 1 97.56 92 ALA B O 1
ATOM 1828 N N . GLY B 1 93 ? 7.504 16.656 0.668 1 98.12 93 GLY B N 1
ATOM 1829 C CA . GLY B 1 93 ? 6.336 16.984 1.465 1 98.12 93 GLY B CA 1
ATOM 1830 C C . GLY B 1 93 ? 6.629 18 2.561 1 98.12 93 GLY B C 1
ATOM 1831 O O . GLY B 1 93 ? 5.719 18.453 3.254 1 98.12 93 GLY B O 1
ATOM 1832 N N . GLY B 1 94 ? 7.906 18.281 2.775 1 98.56 94 GLY B N 1
ATOM 1833 C CA . GLY B 1 94 ? 8.312 19.203 3.826 1 98.56 94 GLY B CA 1
ATOM 1834 C C . GLY B 1 94 ? 9.812 19.25 4.023 1 98.56 94 GLY B C 1
ATOM 1835 O O . GLY B 1 94 ? 10.578 18.781 3.174 1 98.56 94 GLY B O 1
ATOM 1836 N N . GLU B 1 95 ? 10.141 19.906 5.082 1 98.62 95 GLU B N 1
ATOM 1837 C CA . GLU B 1 95 ? 11.547 20.109 5.406 1 98.62 95 GLU B CA 1
ATOM 1838 C C . GLU B 1 95 ? 11.734 20.438 6.887 1 98.62 95 GLU B C 1
ATOM 1840 O O . GLU B 1 95 ? 10.945 21.188 7.469 1 98.62 95 GLU B O 1
ATOM 1845 N N . THR B 1 96 ? 12.766 19.812 7.414 1 98.56 96 THR B N 1
ATOM 1846 C CA . THR B 1 96 ? 13.109 20.172 8.789 1 98.56 96 THR B CA 1
ATOM 1847 C C . THR B 1 96 ? 13.766 21.547 8.844 1 98.56 96 THR B C 1
ATOM 1849 O O . THR B 1 96 ? 14.258 22.047 7.824 1 98.56 96 THR B O 1
ATOM 1852 N N . ARG B 1 97 ? 13.812 22.047 10.031 1 97.56 97 ARG B N 1
ATOM 1853 C CA . ARG B 1 97 ? 14.43 23.359 10.219 1 97.56 97 ARG B CA 1
ATOM 1854 C C . ARG B 1 97 ? 15.914 23.328 9.859 1 97.56 97 ARG B C 1
ATOM 1856 O O . ARG B 1 97 ? 16.469 24.328 9.43 1 97.56 97 ARG B O 1
ATOM 1863 N N . ASP B 1 98 ? 16.547 22.188 9.961 1 97.19 98 ASP B N 1
ATOM 1864 C CA . ASP B 1 98 ? 17.969 22.047 9.672 1 97.19 98 ASP B CA 1
ATOM 1865 C C . ASP B 1 98 ? 18.188 21.734 8.195 1 97.19 98 ASP B C 1
ATOM 1867 O O . ASP B 1 98 ? 19.328 21.484 7.777 1 97.19 98 ASP B O 1
ATOM 1871 N N . GLY B 1 99 ? 17.156 21.594 7.41 1 98.25 99 GLY B N 1
ATOM 1872 C CA . GLY B 1 99 ? 17.312 21.594 5.965 1 98.25 99 GLY B CA 1
ATOM 1873 C C . GLY B 1 99 ? 17.125 20.219 5.352 1 98.25 99 GLY B C 1
ATOM 1874 O O . GLY B 1 99 ? 17.281 20.047 4.141 1 98.25 99 GLY B O 1
ATOM 1875 N N . GLU B 1 100 ? 16.75 19.234 6.141 1 98.56 100 GLU B N 1
ATOM 1876 C CA . GLU B 1 100 ? 16.516 17.922 5.531 1 98.56 100 GLU B CA 1
ATOM 1877 C C . GLU B 1 100 ? 15.141 17.859 4.871 1 98.56 100 GLU B C 1
ATOM 1879 O O . GLU B 1 100 ? 14.125 18.172 5.504 1 98.56 100 GLU B O 1
ATOM 1884 N N . THR B 1 101 ? 15.148 17.453 3.623 1 98.75 101 THR B N 1
ATOM 1885 C CA . THR B 1 101 ? 13.875 17.266 2.928 1 98.75 101 THR B CA 1
ATOM 1886 C C . THR B 1 101 ? 13.125 16.062 3.492 1 98.75 101 THR B C 1
ATOM 1888 O O . THR B 1 101 ? 13.727 15.016 3.756 1 98.75 101 THR B O 1
ATOM 1891 N N . LEU B 1 102 ? 11.828 16.203 3.684 1 98.88 102 LEU B N 1
ATOM 1892 C CA . LEU B 1 102 ? 10.922 15.141 4.109 1 98.88 102 LEU B CA 1
ATOM 1893 C C . LEU B 1 102 ? 9.977 14.75 2.98 1 98.88 102 LEU B C 1
ATOM 1895 O O . LEU B 1 102 ? 9.57 15.594 2.184 1 98.88 102 LEU B O 1
ATOM 1899 N N . TYR B 1 103 ? 9.633 13.508 3.002 1 98.88 103 TYR B N 1
ATOM 1900 C CA . TYR B 1 103 ? 8.781 13 1.93 1 98.88 103 TYR B CA 1
ATOM 1901 C C . TYR B 1 103 ? 7.504 12.391 2.49 1 98.88 103 TYR B C 1
ATOM 1903 O O . TYR B 1 103 ? 7.387 12.18 3.699 1 98.88 103 TYR B O 1
ATOM 1911 N N . ILE B 1 104 ? 6.535 12.141 1.627 1 98.88 104 ILE B N 1
ATOM 1912 C CA . ILE B 1 104 ? 5.227 11.617 2.004 1 98.88 104 ILE B CA 1
ATOM 1913 C C . ILE B 1 104 ? 5.211 10.102 1.85 1 98.88 104 ILE B C 1
ATOM 1915 O O . ILE B 1 104 ? 5.449 9.578 0.758 1 98.88 104 ILE B O 1
ATOM 1919 N N . GLY B 1 105 ? 4.98 9.391 2.922 1 98.88 105 GLY B N 1
ATOM 1920 C CA . GLY B 1 105 ? 4.84 7.941 2.9 1 98.88 105 GLY B CA 1
ATOM 1921 C C . GLY B 1 105 ? 3.529 7.461 3.498 1 98.88 105 GLY B C 1
ATOM 1922 O O . GLY B 1 105 ? 2.787 8.25 4.094 1 98.88 105 GLY B O 1
ATOM 1923 N N . ARG B 1 106 ? 3.252 6.195 3.303 1 98.88 106 ARG B N 1
ATOM 1924 C CA . ARG B 1 106 ? 2.061 5.625 3.922 1 98.88 106 ARG B CA 1
ATOM 1925 C C . ARG B 1 106 ? 2.258 4.141 4.223 1 98.88 106 ARG B C 1
ATOM 1927 O O . ARG B 1 106 ? 3.182 3.514 3.699 1 98.88 106 ARG B O 1
ATOM 1934 N N . VAL B 1 107 ? 1.41 3.639 5.094 1 98.69 107 VAL B N 1
ATOM 1935 C CA . VAL B 1 107 ? 1.392 2.23 5.477 1 98.69 107 VAL B CA 1
ATOM 1936 C C . VAL B 1 107 ? -0.031 1.812 5.84 1 98.69 107 VAL B C 1
ATOM 1938 O O . VAL B 1 107 ? -0.886 2.662 6.105 1 98.69 107 VAL B O 1
ATOM 1941 N N . LEU B 1 108 ? -0.248 0.515 5.727 1 98.25 108 LEU B N 1
ATOM 1942 C CA . LEU B 1 108 ? -1.401 -0.105 6.367 1 98.25 108 LEU B CA 1
ATOM 1943 C C . LEU B 1 108 ? -1.118 -0.386 7.84 1 98.25 108 LEU B C 1
ATOM 1945 O O . LEU B 1 108 ? -0.103 -1 8.172 1 98.25 108 LEU B O 1
ATOM 1949 N N . HIS B 1 109 ? -2.002 0.125 8.695 1 97.25 109 HIS B N 1
ATOM 1950 C CA . HIS B 1 109 ? -1.795 -0.117 10.117 1 97.25 109 HIS B CA 1
ATOM 1951 C C . HIS B 1 109 ? -3.111 -0.055 10.883 1 97.25 109 HIS B C 1
ATOM 1953 O O . HIS B 1 109 ? -3.801 0.967 10.859 1 97.25 109 HIS B O 1
ATOM 1959 N N . ASN B 1 110 ? -3.453 -1.161 11.531 1 96.75 110 ASN B N 1
ATOM 1960 C CA . ASN B 1 110 ? -4.562 -1.263 12.469 1 96.75 110 ASN B CA 1
ATOM 1961 C C . ASN B 1 110 ? -5.848 -0.675 11.891 1 96.75 110 ASN B C 1
ATOM 1963 O O . ASN B 1 110 ? -6.477 0.185 12.508 1 96.75 110 ASN B O 1
ATOM 1967 N N . GLY B 1 111 ? -6.211 -1.148 10.75 1 96.75 111 GLY B N 1
ATOM 1968 C CA . GLY B 1 111 ? -7.512 -0.824 10.195 1 96.75 111 GLY B CA 1
ATOM 1969 C C . GLY B 1 111 ? -7.508 0.444 9.359 1 96.75 111 GLY B C 1
ATOM 1970 O O . GLY B 1 111 ? -8.562 0.904 8.914 1 96.75 111 GLY B O 1
ATOM 1971 N N . SER B 1 112 ? -6.324 0.975 9.172 1 97.69 112 SER B N 1
ATOM 1972 C CA . SER B 1 112 ? -6.227 2.209 8.398 1 97.69 112 SER B CA 1
ATOM 1973 C C . SER B 1 112 ? -5.102 2.131 7.371 1 97.69 112 SER B C 1
ATOM 1975 O O . SER B 1 112 ? -4.223 1.269 7.473 1 97.69 112 SER B O 1
ATOM 1977 N N . GLN B 1 113 ? -5.234 2.883 6.359 1 98.62 113 GLN B N 1
ATOM 1978 C CA . GLN B 1 113 ? -4.137 3.297 5.492 1 98.62 113 GLN B CA 1
ATOM 1979 C C . GLN B 1 113 ? -3.791 4.766 5.703 1 98.62 113 GLN B C 1
ATOM 1981 O O . GLN B 1 113 ? -4.543 5.652 5.289 1 98.62 113 GLN B O 1
ATOM 1986 N N . THR B 1 114 ? -2.654 4.98 6.344 1 98.38 114 THR B N 1
ATOM 1987 C CA . THR B 1 114 ? -2.418 6.32 6.867 1 98.38 114 THR B CA 1
ATOM 1988 C C . THR B 1 114 ? -1.101 6.883 6.344 1 98.38 114 THR B C 1
ATOM 1990 O O . THR B 1 114 ? -0.184 6.129 6.012 1 98.38 114 THR B O 1
ATOM 1993 N N . ILE B 1 115 ? -0.974 8.18 6.324 1 98.12 115 ILE B N 1
ATOM 1994 C CA . ILE B 1 115 ? 0.179 8.867 5.754 1 98.12 115 ILE B CA 1
ATOM 1995 C C . ILE B 1 115 ? 1.037 9.453 6.871 1 98.12 115 ILE B C 1
ATOM 1997 O O . ILE B 1 115 ? 0.545 9.695 7.977 1 98.12 115 ILE B O 1
ATOM 2001 N N . GLY B 1 116 ? 2.301 9.648 6.598 1 98.75 116 GLY B N 1
ATOM 2002 C CA . GLY B 1 116 ? 3.246 10.32 7.477 1 98.75 116 GLY B CA 1
ATOM 2003 C C . GLY B 1 116 ? 4.473 10.836 6.746 1 98.75 116 GLY B C 1
ATOM 2004 O O . GLY B 1 116 ? 4.402 11.164 5.559 1 98.75 116 GLY B O 1
ATOM 2005 N N . LYS B 1 117 ? 5.496 11.047 7.508 1 98.94 117 LYS B N 1
ATOM 2006 C CA . LYS B 1 117 ? 6.703 11.633 6.941 1 98.94 117 LYS B CA 1
ATOM 2007 C C . LYS B 1 117 ? 7.824 10.609 6.84 1 98.94 117 LYS B C 1
ATOM 2009 O O . LYS B 1 117 ? 8.164 9.945 7.828 1 98.94 117 LYS B O 1
ATOM 2014 N N . VAL B 1 118 ? 8.328 10.43 5.695 1 98.94 118 VAL B N 1
ATOM 2015 C CA . VAL B 1 118 ? 9.578 9.688 5.547 1 98.94 118 VAL B CA 1
ATOM 2016 C C . VAL B 1 118 ? 10.758 10.617 5.809 1 98.94 118 VAL B C 1
ATOM 2018 O O . VAL B 1 118 ? 10.875 11.672 5.188 1 98.94 118 VAL B O 1
ATOM 2021 N N . GLN B 1 119 ? 11.523 10.266 6.711 1 98.81 119 GLN B N 1
ATOM 2022 C CA . GLN B 1 119 ? 12.766 10.984 6.984 1 98.81 119 GLN B CA 1
ATOM 2023 C C . GLN B 1 119 ? 13.984 10.125 6.656 1 98.81 119 GLN B C 1
ATOM 2025 O O . GLN B 1 119 ? 14.422 9.312 7.48 1 98.81 119 GLN B O 1
ATOM 2030 N N . PRO B 1 120 ? 14.594 10.414 5.539 1 98.69 120 PRO B N 1
ATOM 2031 C CA . PRO B 1 120 ? 15.648 9.531 5.031 1 98.69 120 PRO B CA 1
ATOM 2032 C C . PRO B 1 120 ? 16.781 9.336 6.027 1 98.69 120 PRO B C 1
ATOM 2034 O O . PRO B 1 120 ? 17.234 8.211 6.254 1 98.69 120 PRO B O 1
ATOM 2037 N N . SER B 1 121 ? 17.188 10.32 6.695 1 98.62 121 SER B N 1
ATOM 2038 C CA . SER B 1 121 ? 18.312 10.211 7.621 1 98.62 121 SER B CA 1
ATOM 2039 C C . SER B 1 121 ? 17.984 9.305 8.797 1 98.62 121 SER B C 1
ATOM 2041 O O . SER B 1 121 ? 18.875 8.766 9.453 1 98.62 121 SER B O 1
ATOM 2043 N N . HIS B 1 122 ? 16.688 9.164 9.141 1 98.56 122 HIS B N 1
ATOM 2044 C CA . HIS B 1 122 ? 16.266 8.305 10.242 1 98.56 122 HIS B CA 1
ATOM 2045 C C . HIS B 1 122 ? 15.984 6.887 9.758 1 98.56 122 HIS B C 1
ATOM 2047 O O . HIS B 1 122 ? 15.766 5.98 10.562 1 98.56 122 HIS B O 1
ATOM 2053 N N . GLY B 1 123 ? 15.891 6.641 8.438 1 98.69 123 GLY B N 1
ATOM 2054 C CA . GLY B 1 123 ? 15.734 5.316 7.863 1 98.69 123 GLY B CA 1
ATOM 2055 C C . GLY B 1 123 ? 14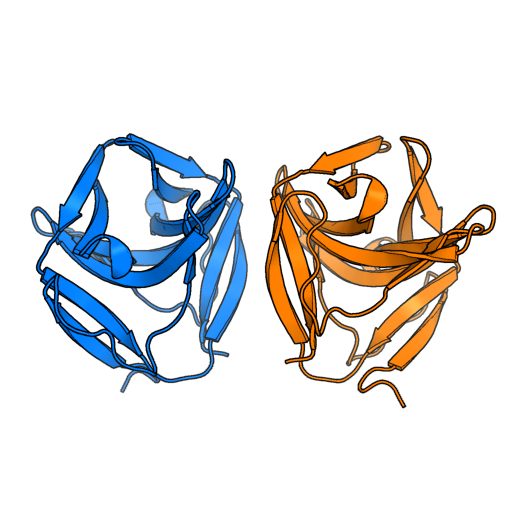.336 4.754 8.023 1 98.69 123 GLY B C 1
ATOM 2056 O O . GLY B 1 123 ? 14.156 3.537 8.125 1 98.69 123 GLY B O 1
ATOM 2057 N N . CYS B 1 124 ? 13.336 5.66 8.125 1 98.75 124 CYS B N 1
ATOM 2058 C CA . CYS B 1 124 ? 12.016 5.098 8.383 1 98.75 124 CYS B CA 1
ATOM 2059 C C . CYS B 1 124 ? 10.922 6.086 8.008 1 98.75 124 CYS B C 1
ATOM 2061 O O . CYS B 1 124 ? 11.203 7.234 7.664 1 98.75 124 CYS B O 1
ATOM 2063 N N . LEU B 1 125 ? 9.672 5.629 7.949 1 98.88 125 LEU B N 1
ATOM 2064 C CA . LEU B 1 125 ? 8.43 6.395 7.934 1 98.88 125 LEU B CA 1
ATOM 2065 C C . LEU B 1 125 ? 7.887 6.578 9.344 1 98.88 125 LEU B C 1
ATOM 2067 O O . LEU B 1 125 ? 7.754 5.605 10.094 1 98.88 125 LEU B O 1
ATOM 2071 N N . TYR B 1 126 ? 7.594 7.812 9.68 1 98.88 126 TYR B N 1
ATOM 2072 C CA . TYR B 1 126 ? 6.812 8.102 10.883 1 98.88 126 TYR B CA 1
ATOM 2073 C C . TYR B 1 126 ? 5.363 8.414 10.523 1 98.88 126 TYR B C 1
ATOM 2075 O O . TYR B 1 126 ? 5.098 9.203 9.617 1 98.88 126 TYR B O 1
ATOM 2083 N N . ILE B 1 127 ? 4.453 7.793 11.258 1 98.81 127 ILE B N 1
ATOM 2084 C CA . ILE B 1 127 ? 3.055 8.164 11.078 1 98.81 127 ILE B CA 1
ATOM 2085 C C . ILE B 1 127 ? 2.482 8.68 12.391 1 98.81 127 ILE B C 1
ATOM 2087 O O . ILE B 1 127 ? 2.871 8.219 13.469 1 98.81 127 ILE B O 1
ATOM 2091 N N . PRO B 1 128 ? 1.656 9.68 12.281 1 98.5 128 PRO B N 1
ATOM 2092 C CA . PRO B 1 128 ? 0.825 10 13.445 1 98.5 128 PRO B CA 1
ATOM 2093 C C . PRO B 1 128 ? -0.326 9.008 13.633 1 98.5 128 PRO B C 1
ATOM 2095 O O . PRO B 1 128 ? -1.138 8.82 12.727 1 98.5 128 PRO B O 1
ATOM 2098 N N . PHE B 1 129 ? -0.446 8.43 14.773 1 97.38 129 PHE B N 1
ATOM 2099 C CA . PHE B 1 129 ? -1.451 7.398 15 1 97.38 129 PHE B CA 1
ATOM 2100 C C . PHE B 1 129 ? -1.753 7.254 16.484 1 97.38 129 PHE B C 1
ATOM 2102 O O . PHE B 1 129 ? -0.858 6.957 17.281 1 97.38 129 PHE B O 1
ATOM 2109 N N . ASP B 1 130 ? -2.984 7.531 16.828 1 96 130 ASP B N 1
ATOM 2110 C CA . ASP B 1 130 ? -3.5 7.336 18.172 1 96 130 ASP B CA 1
ATOM 2111 C C . ASP B 1 130 ? -2.658 8.094 19.203 1 96 130 ASP B C 1
ATOM 2113 O O . ASP B 1 130 ? -2.27 7.539 20.219 1 96 130 ASP B O 1
ATOM 2117 N N . GLY B 1 131 ? -2.371 9.266 18.891 1 96.44 131 GLY B N 1
ATOM 2118 C CA . GLY B 1 131 ? -1.704 10.164 19.812 1 96.44 131 GLY B CA 1
ATOM 2119 C C . GLY B 1 131 ? -0.195 10.008 19.812 1 96.44 131 GLY B C 1
ATOM 2120 O O . GLY B 1 131 ? 0.51 10.75 20.5 1 96.44 131 GLY B O 1
ATOM 2121 N N . GLU B 1 132 ? 0.358 9.055 19.047 1 97.5 132 GLU B N 1
ATOM 2122 C CA . GLU B 1 132 ? 1.786 8.758 19.062 1 97.5 132 GLU B CA 1
ATOM 2123 C C . GLU B 1 132 ? 2.393 8.859 17.672 1 97.5 132 GLU B C 1
ATOM 2125 O O . GLU B 1 132 ? 1.669 8.992 16.672 1 97.5 132 GLU B O 1
ATOM 2130 N N . GLU B 1 133 ? 3.641 8.945 17.656 1 98 133 GLU B N 1
ATOM 2131 C CA . GLU B 1 133 ? 4.43 8.766 16.438 1 98 133 GLU B CA 1
ATOM 2132 C C . GLU B 1 133 ? 4.969 7.344 16.328 1 98 133 GLU B C 1
ATOM 2134 O O . GLU B 1 133 ? 5.754 6.906 17.172 1 98 133 GLU B O 1
ATOM 2139 N N . LEU B 1 134 ? 4.512 6.582 15.344 1 98.5 134 LEU B N 1
ATOM 2140 C CA . LEU B 1 134 ? 4.977 5.223 15.102 1 98.5 134 LEU B CA 1
ATOM 2141 C C . LEU B 1 134 ? 5.953 5.184 13.93 1 98.5 134 LEU B C 1
ATOM 2143 O O . LEU B 1 134 ? 5.781 5.91 12.945 1 98.5 134 LEU B O 1
ATOM 2147 N N . SER B 1 135 ? 6.949 4.352 14.023 1 98.75 135 SER B N 1
ATOM 2148 C CA . SER B 1 135 ? 7.969 4.242 12.992 1 98.75 135 SER B CA 1
ATOM 2149 C C . SER B 1 135 ? 7.855 2.92 12.242 1 98.75 135 SER B C 1
ATOM 2151 O O . SER B 1 135 ? 7.613 1.875 12.844 1 98.75 135 SER B O 1
ATOM 2153 N N . PHE B 1 136 ? 7.984 2.939 10.938 1 98.62 136 PHE B N 1
ATOM 2154 C CA . PHE B 1 136 ? 7.953 1.777 10.062 1 98.62 136 PHE B CA 1
ATOM 2155 C C . PHE B 1 136 ? 9.148 1.788 9.109 1 98.62 136 PHE B C 1
ATOM 2157 O O . PHE B 1 136 ? 9.461 2.818 8.508 1 98.62 136 PHE B O 1
ATOM 2164 N N . LYS B 1 137 ? 9.758 0.611 8.922 1 98.5 137 LYS B N 1
ATOM 2165 C CA . LYS B 1 137 ? 10.906 0.524 8.023 1 98.5 137 LYS B CA 1
ATOM 2166 C C . LYS B 1 137 ? 10.461 0.251 6.59 1 98.5 137 LYS B C 1
ATOM 2168 O O . LYS B 1 137 ? 11.18 0.568 5.641 1 98.5 137 LYS B O 1
ATOM 2173 N N . ASP B 1 138 ? 9.305 -0.485 6.406 1 98.5 138 ASP B N 1
ATOM 2174 C CA . ASP B 1 138 ? 8.711 -0.729 5.098 1 98.5 138 ASP B CA 1
ATOM 2175 C C . ASP B 1 138 ? 7.5 0.177 4.867 1 98.5 138 ASP B C 1
ATOM 2177 O O . ASP B 1 138 ? 6.633 0.293 5.734 1 98.5 138 ASP B O 1
ATOM 2181 N N . TYR B 1 139 ? 7.465 0.884 3.75 1 98.88 139 TYR B N 1
ATOM 2182 C CA . TYR B 1 139 ? 6.43 1.868 3.461 1 98.88 139 TYR B CA 1
ATOM 2183 C C . TYR B 1 139 ? 6.316 2.117 1.963 1 98.88 139 TYR B C 1
ATOM 2185 O O . TYR B 1 139 ? 7.133 1.623 1.181 1 98.88 139 TYR B O 1
ATOM 2193 N N . GLU B 1 140 ? 5.258 2.803 1.598 1 98.81 140 GLU B N 1
ATOM 2194 C CA . GLU B 1 140 ? 5.16 3.361 0.253 1 98.81 140 GLU B CA 1
ATOM 2195 C C . GLU B 1 140 ? 5.457 4.859 0.254 1 98.81 140 GLU B C 1
ATOM 2197 O O . GLU B 1 140 ? 5.145 5.559 1.219 1 98.81 140 GLU B O 1
ATOM 2202 N N . VAL B 1 141 ? 6.078 5.324 -0.868 1 98.88 141 VAL B N 1
ATOM 2203 C CA . VAL B 1 141 ? 6.383 6.742 -1.025 1 98.88 141 VAL B CA 1
ATOM 2204 C C . VAL B 1 141 ? 5.605 7.309 -2.211 1 98.88 141 VAL B C 1
ATOM 2206 O O . VAL B 1 141 ? 5.512 6.672 -3.262 1 98.88 141 VAL B O 1
ATOM 2209 N N . LEU B 1 142 ? 5.035 8.484 -2.041 1 98.38 142 LEU B N 1
ATOM 2210 C CA . LEU B 1 142 ? 4.332 9.156 -3.123 1 98.38 142 LEU B CA 1
ATOM 2211 C C . LEU B 1 142 ? 5.312 9.719 -4.145 1 98.38 142 LEU B C 1
ATOM 2213 O O . LEU B 1 142 ? 6.238 10.453 -3.789 1 98.38 142 LEU B O 1
ATOM 2217 N N . ALA B 1 143 ? 5.133 9.383 -5.398 1 97.06 143 ALA B N 1
ATOM 2218 C CA . ALA B 1 143 ? 5.98 9.859 -6.488 1 97.06 143 ALA B CA 1
ATOM 2219 C C . ALA B 1 143 ? 5.141 10.289 -7.688 1 97.06 143 ALA B C 1
ATOM 2221 O O . ALA B 1 143 ? 3.996 9.852 -7.84 1 97.06 143 ALA B O 1
ATOM 2222 N N . ILE B 1 144 ? 5.719 11.164 -8.461 1 93.75 144 ILE B N 1
ATOM 2223 C CA . ILE B 1 144 ? 5.047 11.586 -9.688 1 93.75 144 ILE B CA 1
ATOM 2224 C C . ILE B 1 144 ? 5.113 10.461 -10.719 1 93.75 144 ILE B C 1
ATOM 2226 O O . ILE B 1 144 ? 6.156 9.82 -10.883 1 93.75 144 ILE B O 1
ATOM 2230 N N . ARG B 1 145 ? 3.947 10.18 -11.367 1 85.56 145 ARG B N 1
ATOM 2231 C CA . ARG B 1 145 ? 3.893 9.141 -12.398 1 85.56 145 ARG B CA 1
ATOM 2232 C C . ARG B 1 145 ? 4.523 9.633 -13.695 1 85.56 145 ARG B C 1
ATOM 2234 O O . ARG B 1 145 ? 4.312 10.773 -14.109 1 85.56 145 ARG B O 1
#

Organism: Polistes dominula (NCBI:txid743375)

Radius of gyration: 19.43 Å; Cα contacts (8 Å, |Δi|>4): 862; chains: 2; bounding box: 36×55×43 Å

InterPro domains:
  IPR006616 DM9 repeat [PF11901] (25-135)
  IPR006616 DM9 repeat [SM00696] (3-74)
  IPR006616 DM9 repeat [SM00696] (75-145)

Foldseek 3Di:
DPQWDKAKDFFPDDDDPFFAWQKADLVGFTWTWKWDDDDQKIWIWTDGNVVRWIWAADDFWIDTDGIIITIGDAAKDWAKDFQLDDDPQFDFRIAHNVGFTWFKKWDDDDRIIFIYIRGNVRGWGWTHDDTTTDTHGIIITMGGD/DPQWDKAKDFFPDDDDPFFAWQKADLVGFTWTWKWDDDDQKIWIWTDGNVVRWIWAADDFWIDTDGIIITIGDAAKDWAKDFQLDDDPQFDFHIAHNVGFTWFKKWDDDDRMIFIYIRGNVRGWGWTHDDTTTDTHGIIITMGGD

Nearest PDB structures (foldseek):
  5mh3-assembly1_B  TM=9.001E-01  e=1.569E-11  Magallana gigas
  5mh2-assembly2_D  TM=8.929E-01  e=1.648E-11  Magallana gigas
  8jea-assembly1_D  TM=9.006E-01  e=9.244E-11  Magallana gigas
  5idb-assembly1_A  TM=8.964E-01  e=1.126E-10  Magallana gigas
  2bjr-assembly2_B  TM=6.740E-01  e=6.404E-05  Ascaris suum